Protein AF-0000000066322821 (afdb_homodimer)

Sequence (310 aa):
MPEAGAIRPDATVLGFDVGSRRIGVAVGTALGAGARAVAVINVHANGPDWVALDRVHKEWRPAGLVVGDPLTLDDKDQPARKRAHAFARELRERYALPVVLIDERSSSVEAAQRFARERADGRKRRRDADALDAMAAAVIVERWLSAPEQATLLPMPEAGAIRPDATVLGFDVGSRRIGVAVGTALGAGARAVAVINVHANGPDWVALDRVHKEWRPAGLVVGDPLTLDDKDQPARKRAHAFARELRERYALPVVLIDERSSSVEAAQRFARERADGRKRRRDADALDAMAAAVIVERWLSAPEQATLLP

pLDDT: mean 82.05, std 14.94, range [26.66, 97.94]

Organism: Xanthomonas campestris pv. campestris (strain B100) (NCBI:txid509169)

Solvent-accessible surface area (backbone atoms only — not comparable to full-atom values): 15593 Å² total; per-residue (Å²): 120,80,65,84,69,67,61,61,75,68,36,39,29,37,13,32,29,69,51,89,53,39,30,8,25,11,39,28,26,59,82,52,74,44,28,23,9,64,40,67,37,50,38,50,97,91,38,65,43,56,67,63,49,49,52,54,45,67,72,63,60,50,59,22,37,40,33,45,31,53,54,51,98,52,80,79,33,45,65,56,30,51,50,31,51,52,49,47,52,51,48,30,71,72,66,71,41,31,49,33,30,35,80,33,67,55,41,26,56,62,36,12,47,52,41,22,54,74,64,46,82,75,65,71,59,59,29,38,49,41,22,38,38,4,42,46,2,15,40,52,30,25,48,38,67,48,39,61,82,72,44,36,69,72,131,119,80,65,84,69,67,62,60,74,69,36,40,29,38,13,32,30,69,52,88,53,38,30,8,25,11,40,26,27,60,81,53,74,44,28,24,9,63,38,67,37,50,38,52,98,92,38,66,44,56,69,63,50,48,52,54,45,66,71,64,59,53,60,22,39,39,33,44,31,53,55,50,97,51,79,80,33,45,65,56,30,52,51,31,50,51,48,47,50,51,48,29,71,70,66,70,40,30,48,34,31,35,80,32,65,53,41,25,56,60,37,12,46,51,40,20,52,74,67,40,83,71,65,72,59,60,27,38,50,41,21,38,37,3,41,48,2,15,41,52,32,24,47,39,65,48,40,60,82,71,45,36,70,72,131

Foldseek 3Di:
DPPLADFDQQWKEWEWDDDPFKIWIWIAGLPDPGIGTDDIWGADPVGTPVVVVVVVCVVRVTQEYEYEAADDPDPPCVVVRVRRVVVQVVVCVPVVHHYYYDYQPVPQQVVLQVVLVVVDPDDPVSSVVSSVVSVVVVRVVVSCVSPVPPDDDDD/DPPLADFDQQWKEWEWDDDPFKIWIWIAGLPDPGIGTDDIWGADPVGTPVVVVVVVCVVRVTQEYEYEAADDPDPPCVVVRVRRVVVQVVVCVVPVHHYYYDYQPVPLQVVLQVVLVVVDPDDPVSSVVSSVVSVVVVRVVVSCVSPVPPDDDDD

InterPro domains:
  IPR005227 Putative pre-16S rRNA nuclease [MF_00651] (11-149)
  IPR005227 Putative pre-16S rRNA nuclease [PF03652] (12-146)
  IPR005227 Putative pre-16S rRNA nuclease [PTHR33317] (11-150)
  IPR005227 Putative pre-16S rRNA nuclease [TIGR00250] (14-145)
  IPR005227 Putative pre-16S rRNA nuclease [cd16964] (13-127)
  IPR006641 YqgF/RNase H-like domain [SM00732] (11-111)
  IPR012337 Ribonuclease H-like superfamily [SSF53098] (12-146)
  IPR037027 YqgF/RNase H-like domain superfamily [G3DSA:3.30.420.140] (10-152)

Radius of gyration: 18.71 Å; Cα contacts (8 Å, |Δi|>4): 679; chains: 2; bounding box: 50×50×40 Å

Secondary structure (DSSP, 8-state):
---TT---TTSEEEEEEE-SSEEEEEEEETTTTEEEEEEEEEEETTEE-HHHHHHHHHHH--SEEEEEE---SSGGGHHHHHHHHHHHHHHHHHH---EEEEE-SS-HHHHHHHHHHHH-SS-HHHHHHHHHHHHHHHHHHHHHHH-GGG-EE--/---TT---TTSEEEEEEE-SSEEEEEEEETTTTEEEEEEEEEEETTEE-HHHHHHHHHHH--SEEEEEE---SSGGGHHHHHHHHHHHHHHHHHH---EEEEE-SS-HHHHHHHHHHHH-SS-HHHHHHHHHHHHHHHHHHHHHHH-GGG-EE--

Structure (mmCIF, N/CA/C/O backbone):
data_AF-0000000066322821-model_v1
#
loop_
_entity.id
_entity.type
_entity.pdbx_description
1 polymer 'Putative pre-16S rRNA nuclease'
#
loop_
_atom_site.group_PDB
_atom_site.id
_atom_site.type_symbol
_atom_site.label_atom_id
_atom_site.label_alt_id
_atom_site.label_comp_id
_atom_site.label_asym_id
_atom_site.label_entity_id
_atom_site.label_seq_id
_atom_site.pdbx_PDB_ins_code
_atom_site.Cartn_x
_atom_site.Cartn_y
_atom_site.Cartn_z
_atom_site.occupancy
_atom_site.B_iso_or_equiv
_atom_site.auth_seq_id
_atom_site.auth_comp_id
_atom_site.auth_asym_id
_atom_site.auth_atom_id
_atom_site.pdbx_PDB_model_num
ATOM 1 N N . MET A 1 1 ? 23.469 20.531 15.344 1 26.66 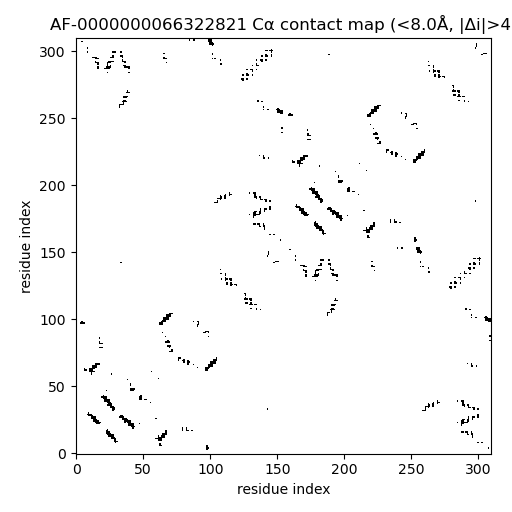1 MET A N 1
ATOM 2 C CA . MET A 1 1 ? 22.016 20.562 15.414 1 26.66 1 MET A CA 1
ATOM 3 C C . MET A 1 1 ? 21.391 19.734 14.297 1 26.66 1 MET A C 1
ATOM 5 O O . MET A 1 1 ? 21.828 19.797 13.148 1 26.66 1 MET A O 1
ATOM 9 N N . PRO A 1 2 ? 21.016 18.562 14.422 1 39.22 2 PRO A N 1
ATOM 10 C CA . PRO A 1 2 ? 20.641 17.828 13.203 1 39.22 2 PRO A CA 1
ATOM 11 C C . PRO A 1 2 ? 19.891 18.703 12.203 1 39.22 2 PRO A C 1
ATOM 13 O O . PRO A 1 2 ? 19.141 19.594 12.602 1 39.22 2 PRO A O 1
ATOM 16 N N . GLU A 1 3 ? 20.312 19.078 11.172 1 40.28 3 GLU A N 1
ATOM 17 C CA . GLU A 1 3 ? 19.734 20.141 10.352 1 40.28 3 GLU A CA 1
ATOM 18 C C . GLU A 1 3 ? 18.219 20 10.281 1 40.28 3 GLU A C 1
ATOM 20 O O . GLU A 1 3 ? 17.688 18.891 10.18 1 40.28 3 GLU A O 1
ATOM 25 N N . ALA A 1 4 ? 17.359 20.828 10.984 1 48.59 4 ALA A N 1
ATOM 26 C CA . ALA A 1 4 ? 15.938 21.016 11.25 1 48.59 4 ALA A CA 1
ATOM 27 C C . ALA A 1 4 ? 15.094 20.375 10.148 1 48.59 4 ALA A C 1
ATOM 29 O O . ALA A 1 4 ? 13.898 20.125 10.344 1 48.59 4 ALA A O 1
ATOM 30 N N . GLY A 1 5 ? 15.711 19.844 8.969 1 62.34 5 GLY A N 1
ATOM 31 C CA . GLY A 1 5 ? 14.984 19.578 7.734 1 62.34 5 GLY A CA 1
ATOM 32 C C . GLY A 1 5 ? 14.953 18.109 7.367 1 62.34 5 GLY A C 1
ATOM 33 O O . GLY A 1 5 ? 14.094 17.672 6.598 1 62.34 5 GLY A O 1
ATOM 34 N N . ALA A 1 6 ? 15.969 17.328 7.996 1 77.38 6 ALA A N 1
ATOM 35 C CA . ALA A 1 6 ? 16.047 15.961 7.469 1 77.38 6 ALA A CA 1
ATOM 36 C C . ALA A 1 6 ? 15.469 14.953 8.453 1 77.38 6 ALA A C 1
ATOM 38 O O . ALA A 1 6 ? 15.703 15.039 9.656 1 77.38 6 ALA A O 1
ATOM 39 N N . ILE A 1 7 ? 14.578 14.195 8.094 1 87.69 7 ILE A N 1
ATOM 40 C CA . ILE A 1 7 ? 14.055 13.086 8.891 1 87.69 7 ILE A CA 1
ATOM 41 C C . ILE A 1 7 ? 15.133 12.016 9.047 1 87.69 7 ILE A C 1
ATOM 43 O O . ILE A 1 7 ? 15.719 11.562 8.062 1 87.69 7 ILE A O 1
ATOM 47 N N . ARG A 1 8 ? 15.391 11.656 10.367 1 82.81 8 ARG A N 1
ATOM 48 C CA . ARG A 1 8 ? 16.344 10.578 10.586 1 82.81 8 ARG A CA 1
ATOM 49 C C . ARG A 1 8 ? 15.867 9.281 9.938 1 82.81 8 ARG A C 1
ATOM 51 O O . ARG A 1 8 ? 14.672 8.977 9.953 1 82.81 8 ARG A O 1
ATOM 58 N N . PRO A 1 9 ? 16.812 8.531 9.438 1 74.94 9 PRO A N 1
ATOM 59 C CA . PRO A 1 9 ? 16.438 7.312 8.727 1 74.94 9 PRO A CA 1
ATOM 60 C C . PRO A 1 9 ? 15.773 6.277 9.641 1 74.94 9 PRO A C 1
ATOM 62 O O . PRO A 1 9 ? 15.008 5.438 9.172 1 74.94 9 PRO A O 1
ATOM 65 N N . ASP A 1 10 ? 16.062 6.316 10.898 1 79.44 10 ASP A N 1
ATOM 66 C CA . ASP A 1 10 ? 15.531 5.32 11.812 1 79.44 10 ASP A CA 1
ATOM 67 C C . ASP A 1 10 ? 14.328 5.863 12.578 1 79.44 10 ASP A C 1
ATOM 69 O O . ASP A 1 10 ? 13.805 5.207 13.484 1 79.44 10 ASP A O 1
ATOM 73 N N . ALA A 1 11 ? 13.875 6.969 12.148 1 86.62 11 ALA A N 1
ATOM 74 C CA . ALA A 1 11 ? 12.789 7.641 12.852 1 86.62 11 ALA A CA 1
ATOM 75 C C . ALA A 1 11 ? 11.438 7.043 12.477 1 86.62 11 ALA A C 1
ATOM 77 O O . ALA A 1 11 ? 11.281 6.484 11.383 1 86.62 11 ALA A O 1
ATOM 78 N N . THR A 1 12 ? 10.547 7.117 13.43 1 91.88 12 THR A N 1
ATOM 79 C CA . THR A 1 12 ? 9.141 6.863 13.141 1 91.88 12 THR A CA 1
ATOM 80 C C . THR A 1 12 ? 8.539 8.016 12.344 1 91.88 12 THR A C 1
ATOM 82 O O . THR A 1 12 ? 8.742 9.188 12.68 1 91.88 12 THR A O 1
ATOM 85 N N . VAL A 1 13 ? 7.844 7.613 11.211 1 94.25 13 VAL A N 1
ATOM 86 C CA . VAL A 1 13 ? 7.219 8.664 10.414 1 94.25 13 VAL A CA 1
ATOM 87 C C . VAL A 1 13 ? 5.734 8.359 10.227 1 94.25 13 VAL A C 1
ATOM 89 O O . VAL A 1 13 ? 5.316 7.199 10.312 1 94.25 13 VAL A O 1
ATOM 92 N N . LEU A 1 14 ? 4.922 9.422 10.055 1 95.69 14 LEU A N 1
ATOM 93 C CA . LEU A 1 14 ? 3.578 9.289 9.5 1 95.69 14 LEU A CA 1
ATOM 94 C C . LEU A 1 14 ? 3.557 9.68 8.031 1 95.69 14 LEU A C 1
ATOM 96 O O . LEU A 1 14 ? 4.191 10.656 7.629 1 95.69 14 LEU A O 1
ATOM 100 N N . GLY A 1 15 ? 2.889 8.867 7.238 1 95.38 15 GLY A N 1
ATOM 101 C CA . GLY A 1 15 ? 2.672 9.164 5.832 1 95.38 15 GLY A CA 1
ATOM 102 C C . GLY A 1 15 ? 1.223 9.461 5.5 1 95.38 15 GLY A C 1
ATOM 103 O O . GLY A 1 15 ? 0.312 8.945 6.148 1 95.38 15 GLY A O 1
ATOM 104 N N . PHE A 1 16 ? 1.065 10.289 4.422 1 95.5 16 PHE A N 1
ATOM 105 C CA . PHE A 1 16 ? -0.265 10.789 4.098 1 95.5 16 PHE A CA 1
ATOM 106 C C . PHE A 1 16 ? -0.534 10.68 2.604 1 95.5 16 PHE A C 1
ATOM 108 O O . PHE A 1 16 ? 0.238 11.195 1.79 1 95.5 16 PHE A O 1
ATOM 115 N N . ASP A 1 17 ? -1.628 10.031 2.279 1 91.94 17 ASP A N 1
ATOM 116 C CA . ASP A 1 17 ? -2.244 10.125 0.96 1 91.94 17 ASP A CA 1
ATOM 117 C C . ASP A 1 17 ? -3.428 11.094 0.975 1 91.94 17 ASP A C 1
ATOM 119 O O . ASP A 1 17 ? -4.512 10.742 1.45 1 91.94 17 ASP A O 1
ATOM 123 N N . VAL A 1 18 ? -3.252 12.258 0.279 1 93.19 18 VAL A N 1
ATOM 124 C CA . VAL A 1 18 ? -4.195 13.359 0.444 1 93.19 18 VAL A CA 1
ATOM 125 C C . VAL A 1 18 ? -5.215 13.344 -0.692 1 93.19 18 VAL A C 1
ATOM 127 O O . VAL A 1 18 ? -4.871 13.602 -1.848 1 93.19 18 VAL A O 1
ATOM 130 N N . GLY A 1 19 ? -6.465 13.062 -0.273 1 89.5 19 GLY A N 1
ATOM 131 C CA . GLY A 1 19 ? -7.586 13.18 -1.19 1 89.5 19 GLY A CA 1
ATOM 132 C C . GLY A 1 19 ? -8.484 14.359 -0.889 1 89.5 19 GLY A C 1
ATOM 133 O O . GLY A 1 19 ? -8.32 15.031 0.132 1 89.5 19 GLY A O 1
ATOM 134 N N . SER A 1 20 ? -9.445 14.539 -1.797 1 89.81 20 SER A N 1
ATOM 135 C CA . SER A 1 20 ? -10.344 15.672 -1.634 1 89.81 20 SER A CA 1
ATOM 136 C C . SER A 1 20 ? -11.336 15.438 -0.496 1 89.81 20 SER A C 1
ATOM 138 O O . SER A 1 20 ? -11.805 16.391 0.136 1 89.81 20 SER A O 1
ATOM 140 N N . ARG A 1 21 ? -11.602 14.18 -0.205 1 90.44 21 ARG A N 1
ATOM 141 C CA . ARG A 1 21 ? -12.602 13.891 0.814 1 90.44 21 ARG A CA 1
ATOM 142 C C . ARG A 1 21 ? -11.977 13.18 2.012 1 90.44 21 ARG A C 1
ATOM 144 O O . ARG A 1 21 ? -12.516 13.227 3.119 1 90.44 21 ARG A O 1
ATOM 151 N N . ARG A 1 22 ? -10.891 12.516 1.705 1 92.75 22 ARG A N 1
ATOM 152 C CA . ARG A 1 22 ? -10.266 11.695 2.738 1 92.75 22 ARG A CA 1
ATOM 153 C C . ARG A 1 22 ? -8.742 11.758 2.635 1 92.75 22 ARG A C 1
ATOM 155 O O . ARG A 1 22 ? -8.195 11.93 1.542 1 92.75 22 ARG A O 1
ATOM 162 N N . ILE A 1 23 ? -8.172 11.594 3.826 1 93.94 23 ILE A N 1
ATOM 163 C CA . ILE A 1 23 ? -6.719 11.477 3.906 1 93.94 23 ILE A CA 1
ATOM 164 C C . ILE A 1 23 ? -6.344 10.141 4.543 1 93.94 23 ILE A C 1
ATOM 166 O O . ILE A 1 23 ? -6.672 9.883 5.703 1 93.94 23 ILE A O 1
ATOM 170 N N . GLY A 1 24 ? -5.633 9.273 3.777 1 92.69 24 GLY A N 1
ATOM 171 C CA . GLY A 1 24 ? -5.07 8.062 4.359 1 92.69 24 GLY A CA 1
ATOM 172 C C . GLY A 1 24 ? -3.848 8.328 5.219 1 92.69 24 GLY A C 1
ATOM 173 O O . GLY A 1 24 ? -3.039 9.203 4.902 1 92.69 24 GLY A O 1
ATOM 174 N N . VAL A 1 25 ? -3.73 7.543 6.316 1 94.38 25 VAL A N 1
ATOM 175 C CA . VAL A 1 25 ? -2.588 7.711 7.211 1 94.38 25 VAL A CA 1
ATOM 176 C C . VAL A 1 25 ? -1.914 6.363 7.445 1 94.38 25 VAL A C 1
ATOM 178 O O . VAL A 1 25 ? -2.59 5.355 7.676 1 94.38 25 VAL A O 1
ATOM 181 N N . ALA A 1 26 ? -0.615 6.395 7.352 1 92.88 26 ALA A N 1
ATOM 182 C CA . ALA A 1 26 ? 0.184 5.211 7.66 1 92.88 26 ALA A CA 1
ATOM 183 C C . ALA A 1 26 ? 1.377 5.57 8.547 1 92.88 26 ALA A C 1
ATOM 185 O O . ALA A 1 26 ? 1.81 6.723 8.578 1 92.88 26 ALA A O 1
ATOM 186 N N . VAL A 1 27 ? 1.826 4.586 9.273 1 92 27 VAL A N 1
ATOM 187 C CA . VAL A 1 27 ? 3.014 4.754 10.102 1 92 27 VAL A CA 1
ATOM 188 C C . VAL A 1 27 ? 4.125 3.826 9.617 1 92 27 VAL A C 1
ATOM 190 O O . VAL A 1 27 ? 3.852 2.729 9.125 1 92 27 VAL A O 1
ATOM 193 N N . GLY A 1 28 ? 5.359 4.367 9.695 1 89.56 28 GLY A N 1
ATOM 194 C CA . GLY A 1 28 ? 6.5 3.541 9.328 1 89.56 28 GLY A CA 1
ATOM 195 C C . GLY A 1 28 ? 7.738 3.838 10.148 1 89.56 28 GLY A C 1
ATOM 196 O O . GLY A 1 28 ? 7.902 4.945 10.656 1 89.56 28 GLY A O 1
ATOM 197 N N . THR A 1 29 ? 8.547 2.801 10.312 1 82.88 29 THR A N 1
ATOM 198 C CA . THR A 1 29 ? 9.883 2.936 10.883 1 82.88 29 THR A CA 1
ATOM 199 C C . THR A 1 29 ? 10.883 2.062 10.125 1 82.88 29 THR A C 1
ATOM 201 O O . THR A 1 29 ? 10.547 0.956 9.695 1 82.88 29 THR A O 1
ATOM 204 N N . ALA A 1 30 ? 12.047 2.664 9.875 1 73.19 30 ALA A N 1
ATOM 205 C CA . ALA A 1 30 ? 13.07 1.913 9.148 1 73.19 30 ALA A CA 1
ATOM 206 C C . ALA A 1 30 ? 13.5 0.674 9.93 1 73.19 30 ALA A C 1
ATOM 208 O O . ALA A 1 30 ? 13.875 -0.34 9.344 1 73.19 30 ALA A O 1
ATOM 209 N N . LEU A 1 31 ? 13.516 0.805 11.297 1 70.12 31 LEU A N 1
ATOM 210 C CA . LEU A 1 31 ? 13.953 -0.309 12.125 1 70.12 31 LEU A CA 1
ATOM 211 C C . LEU A 1 31 ? 12.82 -1.302 12.352 1 70.12 31 LEU A C 1
ATOM 213 O O . LEU A 1 31 ? 13.031 -2.379 12.914 1 70.12 31 LEU A O 1
ATOM 217 N N . GLY A 1 32 ? 11.695 -1.035 11.812 1 66.75 32 GLY A N 1
ATOM 218 C CA . GLY A 1 32 ? 10.555 -1.905 12.062 1 66.75 32 GLY A CA 1
ATOM 219 C C . GLY A 1 32 ? 10.148 -2.721 10.844 1 66.75 32 GLY A C 1
ATOM 220 O O . GLY A 1 32 ? 10.992 -3.074 10.023 1 66.75 32 GLY A O 1
ATOM 221 N N . ALA A 1 33 ? 8.93 -3.232 10.961 1 66.25 33 ALA A N 1
ATOM 222 C CA . ALA A 1 33 ? 8.352 -4.125 9.961 1 66.25 33 ALA A CA 1
ATOM 223 C C . ALA A 1 33 ? 7.828 -3.34 8.766 1 66.25 33 ALA A C 1
ATOM 225 O O . ALA A 1 33 ? 6.953 -3.814 8.031 1 66.25 33 ALA A O 1
ATOM 226 N N . GLY A 1 34 ? 8.398 -2.051 8.547 1 80.44 34 GLY A N 1
ATOM 227 C CA . GLY A 1 34 ? 7.922 -1.301 7.391 1 80.44 34 GLY A CA 1
ATOM 228 C C . GLY A 1 34 ? 6.723 -0.424 7.703 1 80.44 34 GLY A C 1
ATOM 229 O O . GLY A 1 34 ? 6.578 0.06 8.828 1 80.44 34 GLY A O 1
ATOM 230 N N . ALA A 1 35 ? 5.93 -0.135 6.637 1 87.56 35 ALA A N 1
ATOM 231 C CA . ALA A 1 35 ? 4.809 0.788 6.773 1 87.56 35 ALA A CA 1
ATOM 232 C C . ALA A 1 35 ? 3.514 0.037 7.082 1 87.56 35 ALA A C 1
ATOM 234 O O . ALA A 1 35 ? 3.305 -1.077 6.594 1 87.56 35 ALA A O 1
ATOM 235 N N . ARG A 1 36 ? 2.627 0.692 7.879 1 85.25 36 ARG A N 1
ATOM 236 C CA . ARG A 1 36 ? 1.32 0.149 8.234 1 85.25 36 ARG A CA 1
ATOM 237 C C . ARG A 1 36 ? 0.244 1.228 8.18 1 85.25 36 ARG A C 1
ATOM 239 O O . ARG A 1 36 ? 0.428 2.326 8.703 1 85.25 36 ARG A O 1
ATOM 246 N N . ALA A 1 37 ? -0.879 0.794 7.508 1 88.12 37 ALA A N 1
ATOM 247 C CA . ALA A 1 37 ? -2.039 1.681 7.531 1 88.12 37 ALA A CA 1
ATOM 248 C C . ALA A 1 37 ? -2.613 1.796 8.938 1 88.12 37 ALA A C 1
ATOM 250 O O . ALA A 1 37 ? -2.812 0.787 9.617 1 88.12 37 ALA A O 1
ATOM 251 N N . VAL A 1 38 ? -3 3.119 9.328 1 88.62 38 VAL A N 1
ATOM 252 C CA . VAL A 1 38 ? -3.393 3.182 10.734 1 88.62 38 VAL A CA 1
ATOM 253 C C . VAL A 1 38 ? -4.652 4.031 10.875 1 88.62 38 VAL A C 1
ATOM 255 O O . VAL A 1 38 ? -5.332 3.969 11.906 1 88.62 38 VAL A O 1
ATOM 258 N N . ALA A 1 39 ? -5.004 4.828 9.844 1 90 39 ALA A N 1
ATOM 259 C CA . ALA A 1 39 ? -6.18 5.68 10.016 1 90 39 ALA A CA 1
ATOM 260 C C . ALA A 1 39 ? -6.613 6.285 8.68 1 90 39 ALA A C 1
ATOM 262 O O . ALA A 1 39 ? -5.875 6.219 7.691 1 90 39 ALA A O 1
ATOM 263 N N . VAL A 1 40 ? -7.844 6.773 8.648 1 91.88 40 VAL A N 1
ATOM 264 C CA . VAL A 1 40 ? -8.359 7.66 7.617 1 91.88 40 VAL A CA 1
ATOM 265 C C . VAL A 1 40 ? -8.945 8.914 8.258 1 91.88 40 VAL A C 1
ATOM 267 O O . VAL A 1 40 ? -9.711 8.828 9.219 1 91.88 40 VAL A O 1
ATOM 270 N N . ILE A 1 41 ? -8.5 10.047 7.773 1 94.12 41 ILE A N 1
ATOM 271 C CA . ILE A 1 41 ? -8.961 11.336 8.273 1 94.12 41 ILE A CA 1
ATOM 272 C C . ILE A 1 41 ? -9.961 11.945 7.289 1 94.12 41 ILE A C 1
ATOM 274 O O . ILE A 1 41 ? -9.656 12.086 6.102 1 94.12 41 ILE A O 1
ATOM 278 N N . ASN A 1 42 ? -11.117 12.328 7.809 1 93.06 42 ASN A N 1
ATOM 279 C CA . ASN A 1 42 ? -12.102 12.984 6.949 1 93.06 42 ASN A CA 1
ATOM 280 C C . ASN A 1 42 ? -11.711 14.422 6.648 1 93.06 42 ASN A C 1
ATOM 282 O O . ASN A 1 42 ? -11.109 15.094 7.484 1 93.06 42 ASN A O 1
ATOM 286 N N . VAL A 1 43 ? -12.07 14.812 5.438 1 93.69 43 VAL A N 1
ATOM 287 C CA . VAL A 1 43 ? -11.906 16.203 5.051 1 93.69 43 VAL A CA 1
ATOM 288 C C . VAL A 1 43 ? -13.281 16.859 4.902 1 93.69 43 VAL A C 1
ATOM 290 O O . VAL A 1 43 ? -14.078 16.469 4.051 1 93.69 43 VAL A O 1
ATOM 293 N N . HIS A 1 44 ? -13.484 17.875 5.727 1 93.12 44 HIS A N 1
ATOM 294 C CA . HIS A 1 44 ? -14.742 18.625 5.695 1 93.12 44 HIS A CA 1
ATOM 295 C C . HIS A 1 44 ? -14.586 19.938 4.926 1 93.12 44 HIS A C 1
ATOM 297 O O . HIS A 1 44 ? -13.531 20.188 4.344 1 93.12 44 HIS A O 1
ATOM 303 N N . ALA A 1 45 ? -15.711 20.641 4.887 1 90.5 45 ALA A N 1
ATOM 304 C CA . ALA A 1 45 ? -15.695 21.922 4.203 1 90.5 45 ALA A CA 1
ATOM 305 C C . ALA A 1 45 ? -14.656 22.859 4.82 1 90.5 45 ALA A C 1
ATOM 307 O O . ALA A 1 45 ? -14.008 23.641 4.109 1 90.5 45 ALA A O 1
ATOM 308 N N . ASN A 1 46 ? -14.406 22.75 6.094 1 90.81 46 ASN A N 1
ATOM 309 C CA . ASN A 1 46 ? -13.484 23.625 6.801 1 90.81 46 ASN A CA 1
ATOM 310 C C . ASN A 1 46 ? -12.094 23.016 6.902 1 90.81 46 ASN A C 1
ATOM 312 O O . ASN A 1 46 ? -11.234 23.516 7.633 1 90.81 46 ASN A O 1
ATOM 316 N N . GLY A 1 47 ? -11.891 21.922 6.219 1 93.56 47 GLY A N 1
ATOM 317 C CA . GLY A 1 47 ? -10.578 21.312 6.242 1 93.56 47 GLY A CA 1
ATOM 318 C C . GLY A 1 47 ? -10.578 19.922 6.859 1 93.56 47 GLY A C 1
ATOM 319 O O . GLY A 1 47 ? -11.641 19.359 7.113 1 93.56 47 GLY A O 1
ATOM 320 N N . PRO A 1 48 ? -9.344 19.422 7.094 1 96.06 48 PRO A N 1
ATOM 321 C CA . PRO A 1 48 ? -9.234 18.062 7.656 1 96.06 48 PRO A CA 1
ATOM 322 C C . PRO A 1 48 ? -9.711 17.984 9.102 1 96.06 48 PRO A C 1
ATOM 324 O O . PRO A 1 48 ? -9.695 19 9.82 1 96.06 48 PRO A O 1
ATOM 327 N N . ASP A 1 49 ? -10.188 16.812 9.508 1 96.56 49 ASP A N 1
ATOM 328 C CA . ASP A 1 49 ? -10.477 16.547 10.914 1 96.56 49 ASP A CA 1
ATOM 329 C C . ASP A 1 49 ? -9.195 16.516 11.742 1 96.56 49 ASP A C 1
ATOM 331 O O . ASP A 1 49 ? -8.711 15.438 12.094 1 96.56 49 ASP A O 1
ATOM 335 N N . TRP A 1 50 ? -8.766 17.656 12.234 1 97.38 50 TRP A N 1
ATOM 336 C CA . TRP A 1 50 ? -7.496 17.812 12.938 1 97.38 50 TRP A CA 1
ATOM 337 C C . TRP A 1 50 ? -7.551 17.125 14.305 1 97.38 50 TRP A C 1
ATOM 339 O O . TRP A 1 50 ? -6.527 16.656 14.805 1 97.38 50 TRP A O 1
ATOM 349 N N . VAL A 1 51 ? -8.656 17.062 14.852 1 96.81 51 VAL A N 1
ATOM 350 C CA . VAL A 1 51 ? -8.805 16.391 16.141 1 96.81 51 VAL A CA 1
ATOM 351 C C . VAL A 1 51 ? -8.461 14.906 15.992 1 96.81 51 VAL A C 1
ATOM 353 O O . VAL A 1 51 ? -7.723 14.352 16.812 1 96.81 51 VAL A O 1
ATOM 356 N N . ALA A 1 52 ? -9 14.344 14.969 1 95.19 52 ALA A N 1
ATOM 357 C CA . ALA A 1 52 ? -8.695 12.938 14.695 1 95.19 52 ALA A CA 1
ATOM 358 C C . ALA A 1 52 ? -7.203 12.75 14.414 1 95.19 52 ALA A C 1
ATOM 360 O O . ALA A 1 52 ? -6.598 11.781 14.883 1 95.19 52 ALA A O 1
ATOM 361 N N . LEU A 1 53 ? -6.621 13.664 13.711 1 97 53 LEU A N 1
ATOM 362 C CA . LEU A 1 53 ? -5.207 13.547 13.375 1 97 53 LEU A CA 1
ATOM 363 C C . LEU A 1 53 ? -4.336 13.766 14.609 1 97 53 LEU A C 1
ATOM 365 O O . LEU A 1 53 ? -3.297 13.117 14.758 1 97 53 LEU A O 1
ATOM 369 N N . ASP A 1 54 ? -4.789 14.609 15.492 1 97.94 54 ASP A N 1
ATOM 370 C CA . ASP A 1 54 ? -4.074 14.812 16.75 1 97.94 54 ASP A CA 1
ATOM 371 C C . ASP A 1 54 ? -3.986 13.516 17.547 1 97.94 54 ASP A C 1
ATOM 373 O O . ASP A 1 54 ? -2.965 13.242 18.188 1 97.94 54 ASP A O 1
ATOM 377 N N . ARG A 1 55 ? -4.996 12.781 17.516 1 96.5 55 ARG A N 1
ATOM 378 C CA . ARG A 1 55 ? -5.012 11.508 18.219 1 96.5 55 ARG A CA 1
ATOM 379 C C . ARG A 1 55 ? -3.986 10.539 17.641 1 96.5 55 ARG A C 1
ATOM 381 O O . ARG A 1 55 ? -3.264 9.875 18.375 1 96.5 55 ARG A O 1
ATOM 388 N N . VAL A 1 56 ? -3.938 10.523 16.375 1 94.75 56 VAL A N 1
ATOM 389 C CA . VAL A 1 56 ? -2.98 9.656 15.695 1 94.75 56 VAL A CA 1
ATOM 390 C C . VAL A 1 56 ? -1.557 10.109 16.016 1 94.75 56 VAL A C 1
ATOM 392 O O . VAL A 1 56 ? -0.693 9.281 16.328 1 94.75 56 VAL A O 1
ATOM 395 N N . HIS A 1 57 ? -1.385 11.383 15.914 1 96.62 57 HIS A N 1
ATOM 396 C CA . HIS A 1 57 ? -0.078 11.969 16.203 1 96.62 57 HIS A CA 1
ATOM 397 C C . HIS A 1 57 ? 0.376 11.648 17.625 1 96.62 57 HIS A C 1
ATOM 399 O O . HIS A 1 57 ? 1.539 11.297 17.844 1 96.62 57 HIS A O 1
ATOM 405 N N . LYS A 1 58 ? -0.469 11.766 18.531 1 96.62 58 LYS A N 1
ATOM 406 C CA . LYS A 1 58 ? -0.158 11.5 19.938 1 96.62 58 LYS A CA 1
ATOM 407 C C . LYS A 1 58 ? 0.161 10.023 20.156 1 96.62 58 LYS A C 1
ATOM 409 O O . LYS A 1 58 ? 1.023 9.688 20.969 1 96.62 58 LYS A O 1
ATOM 414 N N . GLU A 1 59 ? -0.486 9.227 19.484 1 93.5 59 GLU A N 1
ATOM 415 C CA . GLU A 1 59 ? -0.328 7.781 19.625 1 93.5 59 GLU A CA 1
ATOM 416 C C . GLU A 1 59 ? 1.028 7.316 19.109 1 93.5 59 GLU A C 1
ATOM 418 O O . GLU A 1 59 ? 1.693 6.492 19.734 1 93.5 59 GLU A O 1
ATOM 423 N N . TRP A 1 60 ? 1.477 7.875 18.031 1 92.62 60 TRP A N 1
ATOM 424 C CA . TRP A 1 60 ? 2.623 7.285 17.344 1 92.62 60 TRP A CA 1
ATOM 425 C C . TRP A 1 60 ? 3.875 8.133 17.547 1 92.62 60 TRP A C 1
ATOM 427 O O . TRP A 1 60 ? 4.992 7.668 17.312 1 92.62 60 TRP A O 1
ATOM 437 N N . ARG A 1 61 ? 3.693 9.367 17.875 1 94.75 61 ARG A N 1
ATOM 438 C CA . ARG A 1 61 ? 4.789 10.273 18.188 1 94.75 61 ARG A CA 1
ATOM 439 C C . ARG A 1 61 ? 5.863 10.242 17.109 1 94.75 61 ARG A C 1
ATOM 441 O O . ARG A 1 61 ? 7.027 9.961 17.391 1 94.75 61 ARG A O 1
ATOM 448 N N . PRO A 1 62 ? 5.473 10.68 15.898 1 95.56 62 PRO A N 1
ATOM 449 C CA . PRO A 1 62 ? 6.438 10.633 14.789 1 95.56 62 PRO A CA 1
ATOM 450 C C . PRO A 1 62 ? 7.527 11.695 14.922 1 95.56 62 PRO A C 1
ATOM 452 O O . PRO A 1 62 ? 7.32 12.719 15.578 1 95.56 62 PRO A O 1
ATOM 455 N N . ALA A 1 63 ? 8.656 11.391 14.273 1 95.06 63 ALA A N 1
ATOM 456 C CA . ALA A 1 63 ? 9.742 12.367 14.188 1 95.06 63 ALA A CA 1
ATOM 457 C C . ALA A 1 63 ? 9.742 13.062 12.836 1 95.06 63 ALA A C 1
ATOM 459 O O . ALA A 1 63 ? 10.523 13.992 12.609 1 95.06 63 ALA A O 1
ATOM 460 N N . GLY A 1 64 ? 8.938 12.672 11.922 1 94.81 64 GLY A N 1
ATOM 461 C CA . GLY A 1 64 ? 8.789 13.266 10.602 1 94.81 64 GLY A CA 1
ATOM 462 C C . GLY A 1 64 ? 7.48 12.906 9.93 1 94.81 64 GLY A C 1
ATOM 463 O O . GLY A 1 64 ? 6.793 11.977 10.344 1 94.81 64 GLY A O 1
ATOM 464 N N . LEU A 1 65 ? 7.141 13.695 8.938 1 96.44 65 LEU A N 1
ATOM 465 C CA . LEU A 1 65 ? 5.895 13.547 8.195 1 96.44 65 LEU A CA 1
ATOM 466 C C . LEU A 1 65 ? 6.156 13.5 6.695 1 96.44 65 LEU A C 1
ATOM 468 O O . LEU A 1 65 ? 6.965 14.266 6.176 1 96.44 65 LEU A O 1
ATOM 472 N N . VAL A 1 66 ? 5.539 12.492 6.016 1 95.06 66 VAL A N 1
ATOM 473 C CA . VAL A 1 66 ? 5.734 12.273 4.586 1 95.06 66 VAL A CA 1
ATOM 474 C C . VAL A 1 66 ? 4.41 12.438 3.85 1 95.06 66 VAL A C 1
ATOM 476 O O . VAL A 1 66 ? 3.414 11.797 4.195 1 95.06 66 VAL A O 1
ATOM 479 N N . VAL A 1 67 ? 4.391 13.344 2.846 1 95.25 67 VAL A N 1
ATOM 480 C CA . VAL A 1 67 ? 3.17 13.609 2.092 1 95.25 67 VAL A CA 1
ATOM 481 C C . VAL A 1 67 ? 3.379 13.234 0.625 1 95.25 67 VAL A C 1
ATOM 483 O O . VAL A 1 67 ? 4.402 13.586 0.029 1 95.25 67 VAL A O 1
ATOM 486 N N . GLY A 1 68 ? 2.441 12.461 0.099 1 92 68 GLY A N 1
ATOM 487 C CA . GLY A 1 68 ? 2.484 12.195 -1.329 1 92 68 GLY A CA 1
ATOM 488 C C . GLY A 1 68 ? 2.322 13.438 -2.18 1 92 68 GLY A C 1
ATOM 489 O O . GLY A 1 68 ? 1.51 14.312 -1.863 1 92 68 GLY A O 1
ATOM 490 N N . ASP A 1 69 ? 3.113 13.531 -3.252 1 89.56 69 ASP A N 1
ATOM 491 C CA . ASP A 1 69 ? 3.061 14.633 -4.207 1 89.56 69 ASP A CA 1
ATOM 492 C C . ASP A 1 69 ? 2.611 14.148 -5.582 1 89.56 69 ASP A C 1
ATOM 494 O O . ASP A 1 69 ? 3.398 13.555 -6.324 1 89.56 69 ASP A O 1
ATOM 498 N N . PRO A 1 70 ? 1.285 14.422 -5.883 1 80.88 70 PRO A N 1
ATOM 499 C CA . PRO A 1 70 ? 0.778 13.953 -7.176 1 80.88 70 PRO A CA 1
ATOM 500 C C . PRO A 1 70 ? 1.412 14.688 -8.359 1 80.88 70 PRO A C 1
ATOM 502 O O . PRO A 1 70 ? 0.896 15.719 -8.805 1 80.88 70 PRO A O 1
ATOM 505 N N . LEU A 1 71 ? 2.705 14.492 -8.641 1 70.56 71 LEU A N 1
ATOM 506 C CA . LEU A 1 71 ? 3.352 15.172 -9.758 1 70.56 71 LEU A CA 1
ATOM 507 C C . LEU A 1 71 ? 2.83 14.648 -11.094 1 70.56 71 LEU A C 1
ATOM 509 O O . LEU A 1 71 ? 2.773 13.438 -11.312 1 70.56 71 LEU A O 1
ATOM 513 N N . THR A 1 72 ? 1.883 15.32 -11.711 1 61.94 72 THR A N 1
ATOM 514 C CA . THR A 1 72 ? 1.505 14.898 -13.062 1 61.94 72 THR A CA 1
ATOM 515 C C . THR A 1 72 ? 2.158 15.805 -14.109 1 61.94 72 THR A C 1
ATOM 517 O O . THR A 1 72 ? 2.594 16.906 -13.797 1 61.94 72 THR A O 1
ATOM 520 N N . LEU A 1 73 ? 2.518 15.117 -15.242 1 54.81 73 LEU A N 1
ATOM 521 C CA . LEU A 1 73 ? 3.004 15.875 -16.375 1 54.81 73 LEU A CA 1
ATOM 522 C C . LEU A 1 73 ? 1.951 16.875 -16.859 1 54.81 73 LEU A C 1
ATOM 524 O O . LEU A 1 73 ? 2.283 17.875 -17.484 1 54.81 73 LEU A O 1
ATOM 528 N N . ASP A 1 74 ? 0.723 16.453 -16.609 1 59.25 74 ASP A N 1
ATOM 529 C CA . ASP A 1 74 ? -0.316 17.312 -17.172 1 59.25 74 ASP A CA 1
ATOM 530 C C . ASP A 1 74 ? -0.919 18.219 -16.094 1 59.25 74 ASP A C 1
ATOM 532 O O . ASP A 1 74 ? -0.754 17.984 -14.898 1 59.25 74 ASP A O 1
ATOM 536 N N . ASP A 1 75 ? -1.49 19.312 -16.531 1 56.25 75 ASP A N 1
ATOM 537 C CA . ASP A 1 75 ? -2.115 20.391 -15.766 1 56.25 75 ASP A CA 1
ATOM 538 C C . ASP A 1 75 ? -3.199 19.844 -14.836 1 56.25 75 ASP A C 1
ATOM 540 O O . ASP A 1 75 ? -3.576 20.5 -13.867 1 56.25 75 ASP A O 1
ATOM 544 N N . LYS A 1 76 ? -3.672 18.641 -15.109 1 55.59 76 LYS A N 1
ATOM 545 C CA . LYS A 1 76 ? -4.879 18.156 -14.445 1 55.59 76 LYS A CA 1
ATOM 546 C C . LYS A 1 76 ? -4.613 17.844 -12.977 1 55.59 76 LYS A C 1
ATOM 548 O O . LYS A 1 76 ? -5.527 17.891 -12.148 1 55.59 76 LYS A O 1
ATOM 553 N N . ASP A 1 77 ? -3.375 17.625 -12.617 1 65.12 77 ASP A N 1
ATOM 554 C CA . ASP A 1 77 ? -3.07 17.219 -11.25 1 65.12 77 ASP A CA 1
ATOM 555 C C . ASP A 1 77 ? -2.764 18.438 -10.375 1 65.12 77 ASP A C 1
ATOM 557 O O . ASP A 1 77 ? -2.402 18.297 -9.211 1 65.12 77 ASP A O 1
ATOM 561 N N . GLN A 1 78 ? -3.273 19.516 -10.898 1 79.31 78 GLN A N 1
ATOM 562 C CA . GLN A 1 78 ? -2.928 20.766 -10.242 1 79.31 78 GLN A CA 1
ATOM 563 C C . GLN A 1 78 ? -3.734 20.953 -8.961 1 79.31 78 GLN A C 1
ATOM 565 O O . GLN A 1 78 ? -3.174 21.281 -7.91 1 79.31 78 GLN A O 1
ATOM 570 N N . PRO A 1 79 ? -5.004 20.641 -9.062 1 85.88 79 PRO A N 1
ATOM 571 C CA . PRO A 1 79 ? -5.738 20.828 -7.805 1 85.88 79 PRO A CA 1
ATOM 572 C C . PRO A 1 79 ? -5.305 19.844 -6.715 1 85.88 79 PRO A C 1
ATOM 574 O O . PRO A 1 79 ? -5.199 20.234 -5.547 1 85.88 79 PRO A O 1
ATOM 577 N N . ALA A 1 80 ? -5.035 18.688 -7.082 1 87.88 80 ALA A N 1
ATOM 578 C CA . ALA A 1 80 ? -4.609 17.688 -6.113 1 87.88 80 ALA A CA 1
ATOM 579 C C . ALA A 1 80 ? -3.248 18.031 -5.52 1 87.88 80 ALA A C 1
ATOM 581 O O . ALA A 1 80 ? -3.023 17.859 -4.32 1 87.88 80 ALA A O 1
ATOM 582 N N . ARG A 1 81 ? -2.424 18.531 -6.371 1 89.38 81 ARG A N 1
ATOM 583 C CA . ARG A 1 81 ? -1.092 18.922 -5.914 1 89.38 81 ARG A CA 1
ATOM 584 C C . ARG A 1 81 ? -1.163 20.109 -4.965 1 89.38 81 ARG A C 1
ATOM 586 O O . ARG A 1 81 ? -0.471 20.141 -3.947 1 89.38 81 ARG A O 1
ATOM 593 N N . LYS A 1 82 ? -1.972 21.047 -5.328 1 91.94 82 LYS A N 1
ATOM 594 C CA . LYS A 1 82 ? -2.164 22.203 -4.465 1 91.94 82 LYS A CA 1
ATOM 595 C C . LYS A 1 82 ? -2.699 21.781 -3.096 1 91.94 82 LYS A C 1
ATOM 597 O O . LYS A 1 82 ? -2.246 22.297 -2.066 1 91.94 82 LYS A O 1
ATOM 602 N N . ARG A 1 83 ? -3.623 20.859 -3.08 1 93.12 83 ARG A N 1
ATOM 603 C CA . ARG A 1 83 ? -4.195 20.359 -1.835 1 93.12 83 ARG A CA 1
ATOM 604 C C . ARG A 1 83 ? -3.143 19.656 -0.988 1 93.12 83 ARG A C 1
ATOM 606 O O . ARG A 1 83 ? -3.062 19.875 0.223 1 93.12 83 ARG A O 1
ATOM 613 N N . ALA A 1 84 ? -2.355 18.875 -1.66 1 93.75 84 ALA A N 1
ATOM 614 C CA . ALA A 1 84 ? -1.303 18.141 -0.962 1 93.75 84 ALA A CA 1
ATOM 615 C C . ALA A 1 84 ? -0.286 19.094 -0.343 1 93.75 84 ALA A C 1
ATOM 617 O O . ALA A 1 84 ? 0.111 18.922 0.812 1 93.75 84 ALA A O 1
ATOM 618 N N . HIS A 1 85 ? 0.056 20.078 -1.072 1 94.69 85 HIS A N 1
ATOM 619 C CA . HIS A 1 85 ? 1.024 21.047 -0.584 1 94.69 85 HIS A CA 1
ATOM 620 C C . HIS A 1 85 ? 0.449 21.875 0.565 1 94.69 85 HIS A C 1
ATOM 622 O O . HIS A 1 85 ? 1.142 22.141 1.55 1 94.69 85 HIS A O 1
ATOM 628 N N . ALA A 1 86 ? -0.754 22.281 0.397 1 95.75 86 ALA A N 1
ATOM 629 C CA . ALA A 1 86 ? -1.404 23.031 1.464 1 95.75 86 ALA A CA 1
ATOM 630 C C . ALA A 1 86 ? -1.481 22.219 2.748 1 95.75 86 ALA A C 1
ATOM 632 O O . ALA A 1 86 ? -1.193 22.719 3.834 1 95.75 86 ALA A O 1
ATOM 633 N N . PHE A 1 87 ? -1.834 21 2.592 1 97.12 87 PHE A N 1
ATOM 634 C CA . PHE A 1 87 ? -1.906 20.109 3.74 1 97.12 87 PHE A CA 1
ATOM 635 C C . PHE A 1 87 ? -0.537 19.953 4.387 1 97.12 87 PHE A C 1
ATOM 637 O O . PHE A 1 87 ? -0.415 20 5.613 1 97.12 87 PHE A O 1
ATOM 644 N N . ALA A 1 88 ? 0.429 19.797 3.592 1 97.06 88 ALA A N 1
ATOM 645 C CA . ALA A 1 88 ? 1.794 19.641 4.09 1 97.06 88 ALA A CA 1
ATOM 646 C C . ALA A 1 88 ? 2.223 20.875 4.895 1 97.06 88 ALA A C 1
ATOM 648 O O . ALA A 1 88 ? 2.848 20.734 5.949 1 97.06 88 ALA A O 1
ATOM 649 N N . ARG A 1 89 ? 1.888 22.016 4.426 1 96.62 89 ARG A N 1
ATOM 650 C CA . ARG A 1 89 ? 2.223 23.25 5.129 1 96.62 89 ARG A CA 1
ATOM 651 C C . ARG A 1 89 ? 1.514 23.312 6.477 1 96.62 89 ARG A C 1
ATOM 653 O O . ARG A 1 89 ? 2.113 23.703 7.48 1 96.62 89 ARG A O 1
ATOM 660 N N . GLU A 1 90 ? 0.291 22.953 6.473 1 97.44 90 GLU A N 1
ATOM 661 C CA . GLU A 1 90 ? -0.472 22.953 7.719 1 97.44 90 GLU A CA 1
ATOM 662 C C . GLU A 1 90 ? 0.102 21.953 8.719 1 97.44 90 GLU A C 1
ATOM 664 O O . GLU A 1 90 ? 0.155 22.234 9.922 1 97.44 90 GLU A O 1
ATOM 669 N N . LEU A 1 91 ? 0.481 20.828 8.227 1 97.5 91 LEU A N 1
ATOM 670 C CA . LEU A 1 91 ? 1.132 19.828 9.062 1 97.5 91 LEU A CA 1
ATOM 671 C C . LEU A 1 91 ? 2.359 20.422 9.75 1 97.5 91 LEU A C 1
ATOM 673 O O . LEU A 1 91 ? 2.537 20.25 10.961 1 97.5 91 LEU A O 1
ATOM 677 N N . ARG A 1 92 ? 3.164 21.047 8.953 1 95.75 92 ARG A N 1
ATOM 678 C CA . ARG A 1 92 ? 4.402 21.625 9.469 1 95.75 92 ARG A CA 1
ATOM 679 C C . ARG A 1 92 ? 4.121 22.641 10.562 1 95.75 92 ARG A C 1
ATOM 681 O O . ARG A 1 92 ? 4.789 22.656 11.594 1 95.75 92 ARG A O 1
ATOM 688 N N . GLU A 1 93 ? 3.207 23.5 10.32 1 96.5 93 GLU A N 1
ATOM 689 C CA . GLU A 1 93 ? 2.85 24.531 11.281 1 96.5 93 GLU A CA 1
ATOM 690 C C . GLU A 1 93 ? 2.273 23.938 12.555 1 96.5 93 GLU A C 1
ATOM 692 O O . GLU A 1 93 ? 2.596 24.375 13.656 1 96.5 93 GLU A O 1
ATOM 697 N N . ARG A 1 94 ? 1.561 22.938 12.406 1 97.06 94 ARG A N 1
ATOM 698 C CA . ARG A 1 94 ? 0.796 22.391 13.523 1 97.06 94 ARG A CA 1
ATOM 699 C C . ARG A 1 94 ? 1.681 21.547 14.438 1 97.06 94 ARG A C 1
ATOM 701 O O . ARG A 1 94 ? 1.545 21.609 15.664 1 97.06 94 ARG A O 1
ATOM 708 N N . TYR A 1 95 ? 2.549 20.781 13.836 1 97.25 95 TYR A N 1
ATOM 709 C CA . TYR A 1 95 ? 3.262 19.797 14.648 1 97.25 95 TYR A CA 1
ATOM 710 C C . TYR A 1 95 ? 4.73 20.172 14.789 1 97.25 95 TYR A C 1
ATOM 712 O O . TYR A 1 95 ? 5.469 19.547 15.547 1 97.25 95 TYR A O 1
ATOM 720 N N . ALA A 1 96 ? 5.191 21.125 14.039 1 95.88 96 ALA A N 1
ATOM 721 C CA . ALA A 1 96 ? 6.574 21.609 14.094 1 95.88 96 ALA A CA 1
ATOM 722 C C . ALA A 1 96 ? 7.559 20.469 13.867 1 95.88 96 ALA A C 1
ATOM 724 O O . ALA A 1 96 ? 8.539 20.328 14.609 1 95.88 96 ALA A O 1
ATOM 725 N N . LEU A 1 97 ? 7.297 19.625 12.938 1 94.69 97 LEU A N 1
ATOM 726 C CA . LEU A 1 97 ? 8.125 18.5 12.523 1 94.69 97 LEU A CA 1
ATOM 727 C C . LEU A 1 97 ? 8.562 18.641 11.07 1 94.69 97 LEU A C 1
ATOM 729 O O . LEU A 1 97 ? 7.91 19.344 10.297 1 94.69 97 LEU A O 1
ATOM 733 N N . PRO A 1 98 ? 9.695 18.031 10.727 1 94.5 98 PRO A N 1
ATOM 734 C CA . PRO A 1 98 ? 10.039 18 9.297 1 94.5 98 PRO A CA 1
ATOM 735 C C . PRO A 1 98 ? 8.961 17.344 8.445 1 94.5 98 PRO A C 1
ATOM 737 O O . PRO A 1 98 ? 8.391 16.328 8.836 1 94.5 98 PRO A O 1
ATOM 740 N N . VAL A 1 99 ? 8.648 18.031 7.32 1 95.81 99 VAL A N 1
ATOM 741 C CA . VAL A 1 99 ? 7.691 17.5 6.348 1 95.81 99 VAL A CA 1
ATOM 742 C C . VAL A 1 99 ? 8.359 17.375 4.98 1 95.81 99 VAL A C 1
ATOM 744 O O . VAL A 1 99 ? 8.984 18.328 4.5 1 95.81 99 VAL A O 1
ATOM 747 N N . VAL A 1 100 ? 8.242 16.141 4.355 1 94.31 100 VAL A N 1
ATOM 748 C CA . VAL A 1 100 ? 8.812 15.945 3.025 1 94.31 100 VAL A CA 1
ATOM 749 C C . VAL A 1 100 ? 7.738 15.438 2.068 1 94.31 100 VAL A C 1
ATOM 751 O O . VAL A 1 100 ? 6.711 14.914 2.504 1 94.31 100 VAL A O 1
ATOM 754 N N . LEU A 1 101 ? 8.031 15.688 0.752 1 92.56 101 LEU A N 1
ATOM 755 C CA . LEU A 1 101 ? 7.129 15.25 -0.304 1 92.56 101 LEU A CA 1
ATOM 756 C C . LEU A 1 101 ? 7.707 14.055 -1.058 1 92.56 101 LEU A C 1
ATOM 758 O O . LEU A 1 101 ? 8.914 14.008 -1.322 1 92.56 101 LEU A O 1
ATOM 762 N N . ILE A 1 102 ? 6.844 13.133 -1.323 1 88.69 102 ILE A N 1
ATOM 763 C CA . ILE A 1 102 ? 7.234 11.984 -2.131 1 88.69 102 ILE A CA 1
ATOM 764 C C . ILE A 1 102 ? 6.512 12.031 -3.477 1 88.69 102 ILE A C 1
ATOM 766 O O . ILE A 1 102 ? 5.289 12.164 -3.529 1 88.69 102 ILE A O 1
ATOM 770 N N . ASP A 1 103 ? 7.195 11.906 -4.543 1 82.38 103 ASP A N 1
ATOM 771 C CA . ASP A 1 103 ? 6.66 11.898 -5.898 1 82.38 103 ASP A CA 1
ATOM 772 C C . ASP A 1 103 ? 5.844 10.641 -6.168 1 82.38 103 ASP A C 1
ATOM 774 O O . ASP A 1 103 ? 6.355 9.523 -6.031 1 82.38 103 ASP A O 1
ATOM 778 N N . GLU A 1 104 ? 4.578 10.898 -6.629 1 76 104 GLU A N 1
ATOM 779 C CA . GLU A 1 104 ? 3.664 9.773 -6.797 1 76 104 GLU A CA 1
ATOM 780 C C . GLU A 1 104 ? 3.516 9.406 -8.266 1 76 104 GLU A C 1
ATOM 782 O O . GLU A 1 104 ? 2.684 8.562 -8.617 1 76 104 GLU A O 1
ATOM 787 N N . ARG A 1 105 ? 3.992 10.086 -9.328 1 61.88 105 ARG A N 1
ATOM 788 C CA . ARG A 1 105 ? 3.748 9.82 -10.742 1 61.88 105 ARG A CA 1
ATOM 789 C C . ARG A 1 105 ? 3.6 8.328 -11 1 61.88 105 ARG A C 1
ATOM 791 O O . ARG A 1 105 ? 2.818 7.918 -11.859 1 61.88 105 ARG A O 1
ATOM 798 N N . SER A 1 106 ? 4.195 7.527 -10.586 1 55.53 106 SER A N 1
ATOM 799 C CA . SER A 1 106 ? 3.943 6.105 -10.805 1 55.53 106 SER A CA 1
ATOM 800 C C . SER A 1 106 ? 3.047 5.531 -9.711 1 55.53 106 SER A C 1
ATOM 802 O O . SER A 1 106 ? 3.461 4.637 -8.969 1 55.53 106 SER A O 1
ATOM 804 N N . SER A 1 107 ? 1.834 6.297 -9.57 1 56.91 107 SER A N 1
ATOM 805 C CA . SER A 1 107 ? 1.124 5.938 -8.344 1 56.91 107 SER A CA 1
ATOM 806 C C . SER A 1 107 ? 0.473 4.562 -8.461 1 56.91 107 SER A C 1
ATOM 808 O O . SER A 1 107 ? -0.114 4.238 -9.5 1 56.91 107 SER A O 1
ATOM 810 N N . SER A 1 108 ? 0.709 3.602 -7.512 1 61 108 SER A N 1
ATOM 811 C CA . SER A 1 108 ? 0.158 2.26 -7.359 1 61 108 SER A CA 1
ATOM 812 C C . SER A 1 108 ? -1.359 2.301 -7.211 1 61 108 SER A C 1
ATOM 814 O O . SER A 1 108 ? -2.062 1.433 -7.734 1 61 108 SER A O 1
ATOM 816 N N . VAL A 1 109 ? -1.951 3.453 -6.754 1 59.38 109 VAL A N 1
ATOM 817 C CA . VAL A 1 109 ? -3.385 3.525 -6.492 1 59.38 109 VAL A CA 1
ATOM 818 C C . VAL A 1 109 ? -4.145 3.703 -7.805 1 59.38 109 VAL A C 1
ATOM 820 O O . VAL A 1 109 ? -5.133 3.012 -8.055 1 59.38 109 VAL A O 1
ATOM 823 N N . GLU A 1 110 ? -3.654 4.672 -8.523 1 64.31 110 GLU A N 1
ATOM 824 C CA . GLU A 1 110 ? -4.309 4.879 -9.812 1 64.31 110 GLU A CA 1
ATOM 825 C C . GLU A 1 110 ? -4.246 3.617 -10.672 1 64.31 110 GLU A C 1
ATOM 827 O O . GLU A 1 110 ? -5.23 3.246 -11.312 1 64.31 110 GLU A O 1
ATOM 832 N N . ALA A 1 111 ? -3.123 3.027 -10.625 1 65.44 111 ALA A N 1
ATOM 833 C CA . ALA A 1 111 ? -2.977 1.778 -11.367 1 65.44 111 ALA A CA 1
ATOM 834 C C . ALA A 1 111 ? -3.9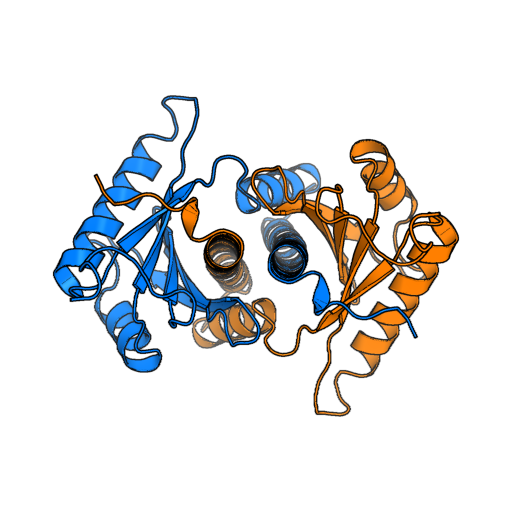34 0.713 -10.844 1 65.44 111 ALA A C 1
ATOM 836 O O . ALA A 1 111 ? -4.586 0.016 -11.625 1 65.44 111 ALA A O 1
ATOM 837 N N . ALA A 1 112 ? -4.027 0.683 -9.523 1 66.38 112 ALA A N 1
ATOM 838 C CA . ALA A 1 112 ? -4.938 -0.27 -8.891 1 66.38 112 ALA A CA 1
ATOM 839 C C . ALA A 1 112 ? -6.387 0.027 -9.266 1 66.38 112 ALA A C 1
ATOM 841 O O . ALA A 1 112 ? -7.16 -0.889 -9.562 1 66.38 112 ALA A O 1
ATOM 842 N N . GLN A 1 113 ? -6.738 1.273 -9.273 1 63.41 113 GLN A N 1
ATOM 843 C CA . GLN A 1 113 ? -8.094 1.682 -9.625 1 63.41 113 GLN A CA 1
ATOM 844 C C . GLN A 1 113 ? -8.398 1.398 -11.094 1 63.41 113 GLN A C 1
ATOM 846 O O . GLN A 1 113 ? -9.492 0.938 -11.43 1 63.41 113 GLN A O 1
ATOM 851 N N . ARG A 1 114 ? -7.488 1.771 -11.883 1 64.19 114 ARG A N 1
ATOM 852 C CA . ARG A 1 114 ? -7.656 1.491 -13.305 1 64.19 114 ARG A CA 1
ATOM 853 C C . ARG A 1 114 ? -7.895 0.004 -13.547 1 64.19 114 ARG A C 1
ATOM 855 O O . ARG A 1 114 ? -8.789 -0.37 -14.312 1 64.19 114 ARG A O 1
ATOM 862 N N . PHE A 1 115 ? -7.137 -0.724 -12.922 1 63.66 115 PHE A N 1
ATOM 863 C CA . PHE A 1 115 ? -7.262 -2.172 -13.039 1 63.66 115 PHE A CA 1
ATOM 864 C C . PHE A 1 115 ? -8.641 -2.633 -12.586 1 63.66 115 PHE A C 1
ATOM 866 O O . PHE A 1 115 ? -9.281 -3.455 -13.25 1 63.66 115 PHE A O 1
ATOM 873 N N . ALA A 1 116 ? -9.016 -2.18 -11.461 1 63.22 116 ALA A N 1
ATOM 874 C CA . ALA A 1 116 ? -10.32 -2.545 -10.922 1 63.22 116 ALA A CA 1
ATOM 875 C C . ALA A 1 116 ? -11.438 -2.17 -11.898 1 63.22 116 ALA A C 1
ATOM 877 O O . ALA A 1 116 ? -12.406 -2.91 -12.055 1 63.22 116 ALA A O 1
ATOM 878 N N . ARG A 1 117 ? -11.297 -1.117 -12.539 1 62.72 117 ARG A N 1
ATOM 879 C CA . ARG A 1 117 ? -12.305 -0.626 -13.469 1 62.72 117 ARG A CA 1
ATOM 880 C C . ARG A 1 117 ? -12.367 -1.502 -14.719 1 62.72 117 ARG A C 1
ATOM 882 O O . ARG A 1 117 ? -13.445 -1.71 -15.281 1 62.72 117 ARG A O 1
ATOM 889 N N . GLU A 1 118 ? -11.289 -1.838 -15.211 1 61.16 118 GLU A N 1
ATOM 890 C CA . GLU A 1 118 ? -11.227 -2.639 -16.438 1 61.16 118 GLU A CA 1
ATOM 891 C C . GLU A 1 118 ? -11.867 -4.008 -16.234 1 61.16 118 GLU A C 1
ATOM 893 O O . GLU A 1 118 ? -12.32 -4.633 -17.188 1 61.16 118 GLU A O 1
ATOM 898 N N . ARG A 1 119 ? -11.828 -4.461 -15.125 1 54.03 119 ARG A N 1
ATOM 899 C CA . ARG A 1 119 ? -12.406 -5.773 -14.867 1 54.03 119 ARG A CA 1
ATOM 900 C C . ARG A 1 119 ? -13.906 -5.664 -14.578 1 54.03 119 ARG A C 1
ATOM 902 O O . ARG A 1 119 ? -14.609 -6.672 -14.531 1 54.03 119 ARG A O 1
ATOM 909 N N . ALA A 1 120 ? -14.305 -4.512 -14.062 1 51.16 120 ALA A N 1
ATOM 910 C CA . ALA A 1 120 ? -15.625 -4.328 -13.469 1 51.16 120 ALA A CA 1
ATOM 911 C C . ALA A 1 120 ? -16.719 -4.391 -14.531 1 51.16 120 ALA A C 1
ATOM 913 O O . ALA A 1 120 ? -16.938 -3.42 -15.258 1 51.16 120 ALA A O 1
ATOM 914 N N . ASP A 1 121 ? -16.828 -5.348 -15.266 1 48.53 121 ASP A N 1
ATOM 915 C CA . ASP A 1 121 ? -18.25 -5.645 -15.469 1 48.53 121 ASP A CA 1
ATOM 916 C C . ASP A 1 121 ? -18.984 -5.777 -14.133 1 48.53 121 ASP A C 1
ATOM 918 O O . ASP A 1 121 ? -18.578 -6.57 -13.281 1 48.53 121 ASP A O 1
ATOM 922 N N . GLY A 1 122 ? -19.891 -4.688 -13.664 1 51.75 122 GLY A N 1
ATOM 923 C CA . GLY A 1 122 ? -20.953 -4.496 -12.695 1 51.75 122 GLY A CA 1
ATOM 924 C C . GLY A 1 122 ? -20.5 -3.75 -11.453 1 51.75 122 GLY A C 1
ATOM 925 O O . GLY A 1 122 ? -19.438 -3.125 -11.453 1 51.75 122 GLY A O 1
ATOM 926 N N . ARG A 1 123 ? -20.609 -4.262 -10 1 59.19 123 ARG A N 1
ATOM 927 C CA . ARG A 1 123 ? -20.922 -3.48 -8.805 1 59.19 123 ARG A CA 1
ATOM 928 C C . ARG A 1 123 ? -19.672 -2.869 -8.203 1 59.19 123 ARG A C 1
ATOM 930 O O . ARG A 1 123 ? -18.594 -3.463 -8.273 1 59.19 123 ARG A O 1
ATOM 937 N N . LYS A 1 124 ? -19.531 -1.556 -7.859 1 60.75 124 LYS A N 1
ATOM 938 C CA . LYS A 1 124 ? -18.609 -0.661 -7.172 1 60.75 124 LYS A CA 1
ATOM 939 C C . LYS A 1 124 ? -17.891 -1.386 -6.043 1 60.75 124 LYS A C 1
ATOM 941 O O . LYS A 1 124 ? -16.672 -1.224 -5.875 1 60.75 124 LYS A O 1
ATOM 946 N N . ARG A 1 125 ? -18.578 -2.289 -5.477 1 61.34 125 ARG A N 1
ATOM 947 C CA . ARG A 1 125 ? -18.016 -3.006 -4.328 1 61.34 125 ARG A CA 1
ATOM 948 C C . ARG A 1 125 ? -16.891 -3.932 -4.75 1 61.34 125 ARG A C 1
ATOM 950 O O . ARG A 1 125 ? -15.867 -4.031 -4.062 1 61.34 125 ARG A O 1
ATOM 957 N N . ARG A 1 126 ? -17.062 -4.547 -5.844 1 67.06 126 ARG A N 1
ATOM 958 C CA . ARG A 1 126 ? -16.062 -5.488 -6.328 1 67.06 126 ARG A CA 1
ATOM 959 C C . ARG A 1 126 ? -14.797 -4.762 -6.789 1 67.06 126 ARG A C 1
ATOM 961 O O . ARG A 1 126 ? -13.68 -5.227 -6.551 1 67.06 126 ARG A O 1
ATOM 968 N N . ARG A 1 127 ? -15 -3.555 -7.164 1 75.5 127 ARG A N 1
ATOM 969 C CA . ARG A 1 127 ? -13.891 -2.742 -7.641 1 75.5 127 ARG A CA 1
ATOM 970 C C . ARG A 1 127 ? -12.992 -2.309 -6.488 1 75.5 127 ARG A C 1
ATOM 972 O O . ARG A 1 127 ? -11.766 -2.371 -6.594 1 75.5 127 ARG A O 1
ATOM 979 N N . ASP A 1 128 ? -13.578 -1.969 -5.422 1 75.81 128 ASP A N 1
ATOM 980 C CA . ASP A 1 128 ? -12.812 -1.494 -4.277 1 75.81 128 ASP A CA 1
ATOM 981 C C . ASP A 1 128 ? -12.023 -2.637 -3.629 1 75.81 128 ASP A C 1
ATOM 983 O O . ASP A 1 128 ? -10.875 -2.459 -3.236 1 75.81 128 ASP A O 1
ATOM 987 N N . ALA A 1 129 ? -12.672 -3.742 -3.627 1 76.25 129 ALA A N 1
ATOM 988 C CA . ALA A 1 129 ? -12 -4.914 -3.064 1 76.25 129 ALA A CA 1
ATOM 989 C C . ALA A 1 129 ? -10.805 -5.324 -3.918 1 76.25 129 ALA A C 1
ATOM 991 O O . ALA A 1 129 ? -9.742 -5.652 -3.389 1 76.25 129 ALA A O 1
ATOM 992 N N . ASP A 1 130 ? -10.961 -5.281 -5.18 1 78.75 130 ASP A N 1
ATOM 993 C CA . ASP A 1 130 ? -9.883 -5.609 -6.109 1 78.75 130 ASP A 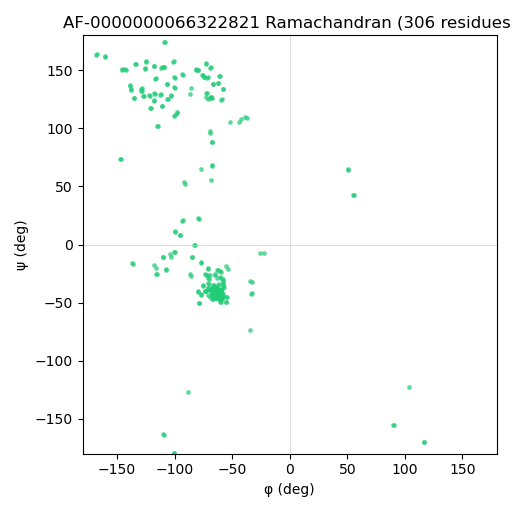CA 1
ATOM 994 C C . ASP A 1 130 ? -8.719 -4.637 -5.957 1 78.75 130 ASP A C 1
ATOM 996 O O . ASP A 1 130 ? -7.555 -5.051 -5.941 1 78.75 130 ASP A O 1
ATOM 1000 N N . ALA A 1 131 ? -9.062 -3.428 -5.859 1 80.44 131 ALA A N 1
ATOM 1001 C CA . ALA A 1 131 ? -8.039 -2.4 -5.691 1 80.44 131 ALA A CA 1
ATOM 1002 C C . ALA A 1 131 ? -7.273 -2.594 -4.387 1 80.44 131 ALA A C 1
ATOM 1004 O O . ALA A 1 131 ? -6.055 -2.41 -4.34 1 80.44 131 ALA A O 1
ATOM 1005 N N . LEU A 1 132 ? -7.984 -2.977 -3.371 1 81.56 132 LEU A N 1
ATOM 1006 C CA . LEU A 1 132 ? -7.375 -3.207 -2.066 1 81.56 132 LEU A CA 1
ATOM 1007 C C . LEU A 1 132 ? -6.355 -4.336 -2.135 1 81.56 132 LEU A C 1
ATOM 1009 O O . LEU A 1 132 ? -5.227 -4.191 -1.655 1 81.56 132 LEU A O 1
ATOM 1013 N N . ASP A 1 133 ? -6.711 -5.395 -2.797 1 80.69 133 ASP A N 1
ATOM 1014 C CA . ASP A 1 133 ? -5.82 -6.543 -2.93 1 80.69 133 ASP A CA 1
ATOM 1015 C C . ASP A 1 133 ? -4.57 -6.18 -3.729 1 80.69 133 ASP A C 1
ATOM 1017 O O . ASP A 1 133 ? -3.459 -6.566 -3.363 1 80.69 133 ASP A O 1
ATOM 1021 N N . ALA A 1 134 ? -4.758 -5.484 -4.715 1 84.5 134 ALA A N 1
ATOM 1022 C CA . ALA A 1 134 ? -3.631 -5.078 -5.547 1 84.5 134 ALA A CA 1
ATOM 1023 C C . ALA A 1 134 ? -2.709 -4.121 -4.793 1 84.5 134 ALA A C 1
ATOM 1025 O O . ALA A 1 134 ? -1.485 -4.207 -4.914 1 84.5 134 ALA A O 1
ATOM 1026 N N . MET A 1 135 ? -3.316 -3.26 -4 1 85.25 135 MET A N 1
ATOM 1027 C CA . MET A 1 135 ? -2.518 -2.324 -3.211 1 85.25 135 MET A CA 1
ATOM 1028 C C . MET A 1 135 ? -1.7 -3.064 -2.156 1 85.25 135 MET A C 1
ATOM 1030 O O . MET A 1 135 ? -0.563 -2.686 -1.867 1 85.25 135 MET A O 1
ATOM 1034 N N . ALA A 1 136 ? -2.234 -4.117 -1.611 1 85.81 136 ALA A N 1
ATOM 1035 C CA . ALA A 1 136 ? -1.487 -4.934 -0.656 1 85.81 136 ALA A CA 1
ATOM 1036 C C . ALA A 1 136 ? -0.247 -5.539 -1.305 1 85.81 136 ALA A C 1
ATOM 1038 O O . ALA A 1 136 ? 0.83 -5.559 -0.703 1 85.81 136 ALA A O 1
ATOM 1039 N N . ALA A 1 137 ? -0.381 -5.953 -2.533 1 88.25 137 ALA A N 1
ATOM 1040 C CA . ALA A 1 137 ? 0.759 -6.48 -3.281 1 88.25 137 ALA A CA 1
ATOM 1041 C C . ALA A 1 137 ? 1.824 -5.406 -3.484 1 88.25 137 ALA A C 1
ATOM 1043 O O . ALA A 1 137 ? 3.021 -5.688 -3.404 1 88.25 137 ALA A O 1
ATOM 1044 N N . ALA A 1 138 ? 1.376 -4.199 -3.723 1 87.25 138 ALA A N 1
ATOM 1045 C CA . ALA A 1 138 ? 2.32 -3.098 -3.904 1 87.25 138 ALA A CA 1
ATOM 1046 C C . ALA A 1 138 ? 3.127 -2.852 -2.633 1 87.25 138 ALA A C 1
ATOM 1048 O O . ALA A 1 138 ? 4.328 -2.584 -2.695 1 87.25 138 ALA A O 1
ATOM 1049 N N . VAL A 1 139 ? 2.514 -2.953 -1.521 1 86.19 139 VAL A N 1
ATOM 1050 C CA . VAL A 1 139 ? 3.203 -2.783 -0.246 1 86.19 139 VAL A CA 1
ATOM 1051 C C . VAL A 1 139 ? 4.273 -3.861 -0.09 1 86.19 139 VAL A C 1
ATOM 1053 O O . VAL A 1 139 ? 5.395 -3.576 0.343 1 86.19 139 VAL A O 1
ATOM 1056 N N . ILE A 1 140 ? 3.984 -5.082 -0.43 1 85.75 140 ILE A N 1
ATOM 1057 C CA . ILE A 1 140 ? 4.918 -6.199 -0.346 1 85.75 140 ILE A CA 1
ATOM 1058 C C . ILE A 1 140 ? 6.137 -5.922 -1.225 1 85.75 140 ILE A C 1
ATOM 1060 O O . ILE A 1 140 ? 7.277 -6.113 -0.795 1 85.75 140 ILE A O 1
ATOM 1064 N N . VAL A 1 141 ? 5.922 -5.434 -2.453 1 85.81 141 VAL A N 1
ATOM 1065 C CA . VAL A 1 141 ? 7.012 -5.129 -3.375 1 85.81 141 VAL A CA 1
ATOM 1066 C C . VAL A 1 141 ? 7.863 -3.992 -2.814 1 85.81 141 VAL A C 1
ATOM 1068 O O . VAL A 1 141 ? 9.094 -4.059 -2.842 1 85.81 141 VAL A O 1
ATOM 1071 N N . GLU A 1 142 ? 7.203 -2.941 -2.32 1 85.56 142 GLU A N 1
ATOM 1072 C CA . GLU A 1 142 ? 7.945 -1.818 -1.752 1 85.56 142 GLU A CA 1
ATOM 1073 C C . GLU A 1 142 ? 8.805 -2.266 -0.575 1 85.56 142 GLU A C 1
ATOM 1075 O O . GLU A 1 142 ? 9.938 -1.798 -0.412 1 85.56 142 GLU A O 1
ATOM 1080 N N . ARG A 1 143 ? 8.305 -3.154 0.251 1 83.69 143 ARG A N 1
ATOM 1081 C CA . ARG A 1 143 ? 9.07 -3.688 1.375 1 83.69 143 ARG A CA 1
ATOM 1082 C C . ARG A 1 143 ? 10.312 -4.426 0.892 1 83.69 143 ARG A C 1
ATOM 1084 O O . ARG A 1 143 ? 11.398 -4.258 1.456 1 83.69 143 ARG A O 1
ATOM 1091 N N . TRP A 1 144 ? 10.133 -5.234 -0.06 1 85.06 144 TRP A N 1
ATOM 1092 C CA . TRP A 1 144 ? 11.281 -5.941 -0.623 1 85.06 144 TRP A CA 1
ATOM 1093 C C . TRP A 1 144 ? 12.312 -4.961 -1.169 1 85.06 144 TRP A C 1
ATOM 1095 O O . TRP A 1 144 ? 13.508 -5.117 -0.93 1 85.06 144 TRP A O 1
ATOM 1105 N N . LEU A 1 145 ? 11.852 -3.93 -1.94 1 82.5 145 LEU A N 1
ATOM 1106 C CA . LEU A 1 145 ? 12.75 -2.936 -2.514 1 82.5 145 LEU A CA 1
ATOM 1107 C C . LEU A 1 145 ? 13.547 -2.232 -1.421 1 82.5 145 LEU A C 1
ATOM 1109 O O . LEU A 1 145 ? 14.711 -1.878 -1.627 1 82.5 145 LEU A O 1
ATOM 1113 N N . SER A 1 146 ? 12.914 -2.055 -0.305 1 81.06 146 SER A N 1
ATOM 1114 C CA . SER A 1 146 ? 13.539 -1.326 0.795 1 81.06 146 SER A CA 1
ATOM 1115 C C . SER A 1 146 ? 14.586 -2.18 1.497 1 81.06 146 SER A C 1
ATOM 1117 O O . SER A 1 146 ? 15.586 -1.657 2 1 81.06 146 SER A O 1
ATOM 1119 N N . ALA A 1 147 ? 14.289 -3.506 1.565 1 81.81 147 ALA A N 1
ATOM 1120 C CA . ALA A 1 147 ? 15.195 -4.402 2.279 1 81.81 147 ALA A CA 1
ATOM 1121 C C . ALA A 1 147 ? 15.211 -5.785 1.633 1 81.81 147 ALA A C 1
ATOM 1123 O O . ALA A 1 147 ? 14.797 -6.77 2.246 1 81.81 147 ALA A O 1
ATOM 1124 N N . PRO A 1 148 ? 15.859 -5.883 0.468 1 80 148 PRO A N 1
ATOM 1125 C CA . PRO A 1 148 ? 15.859 -7.16 -0.25 1 80 148 PRO A CA 1
ATOM 1126 C C . PRO A 1 148 ? 16.547 -8.273 0.534 1 80 148 PRO A C 1
ATOM 1128 O O . PRO A 1 148 ? 16.203 -9.453 0.36 1 80 148 PRO A O 1
ATOM 1131 N N . GLU A 1 149 ? 17.359 -7.844 1.428 1 82.5 149 GLU A N 1
ATOM 1132 C CA . GLU A 1 149 ? 18.125 -8.836 2.182 1 82.5 149 GLU A CA 1
ATOM 1133 C C . GLU A 1 149 ? 17.25 -9.5 3.248 1 82.5 149 GLU A C 1
ATOM 1135 O O . GLU A 1 149 ? 17.625 -10.539 3.793 1 82.5 149 GLU A O 1
ATOM 1140 N N . GLN A 1 150 ? 16.125 -8.945 3.561 1 79.12 150 GLN A N 1
ATOM 1141 C CA . GLN A 1 150 ? 15.25 -9.492 4.586 1 79.12 150 GLN A CA 1
ATOM 1142 C C . GLN A 1 150 ? 14.344 -10.586 4.016 1 79.12 150 GLN A C 1
ATOM 1144 O O . GLN A 1 150 ? 13.672 -11.297 4.766 1 79.12 150 GLN A O 1
ATOM 1149 N N . ALA A 1 151 ? 14.367 -10.672 2.697 1 84.69 151 ALA A N 1
ATOM 1150 C CA . ALA A 1 151 ? 13.539 -11.703 2.076 1 84.69 151 ALA A CA 1
ATOM 1151 C C . ALA A 1 151 ? 14.117 -13.094 2.32 1 84.69 151 ALA A C 1
ATOM 1153 O O . ALA A 1 151 ? 15.328 -13.25 2.479 1 84.69 151 ALA A O 1
ATOM 1154 N N . THR A 1 152 ? 13.164 -14.008 2.5 1 86.38 152 THR A N 1
ATOM 1155 C CA . THR A 1 152 ? 13.594 -15.383 2.732 1 86.38 152 THR A CA 1
ATOM 1156 C C . THR A 1 152 ? 13.273 -16.266 1.528 1 86.38 152 THR A C 1
ATOM 1158 O O . THR A 1 152 ? 12.328 -15.984 0.791 1 86.38 152 THR A O 1
ATOM 1161 N N . LEU A 1 153 ? 14.102 -17.328 1.401 1 84.81 153 LEU A N 1
ATOM 1162 C CA . LEU A 1 153 ? 13.875 -18.281 0.311 1 84.81 153 LEU A CA 1
ATOM 1163 C C . LEU A 1 153 ? 12.75 -19.25 0.656 1 84.81 153 LEU A C 1
ATOM 1165 O O . LEU A 1 153 ? 12.461 -19.469 1.832 1 84.81 153 LEU A O 1
ATOM 1169 N N . LEU A 1 154 ? 12.094 -19.672 -0.419 1 82.5 154 LEU A N 1
ATOM 1170 C CA . LEU A 1 154 ? 11.094 -20.719 -0.242 1 82.5 154 LEU A CA 1
ATOM 1171 C C . LEU A 1 154 ? 11.719 -21.984 0.345 1 82.5 154 LEU A C 1
ATOM 1173 O O . LEU A 1 154 ? 12.797 -22.406 -0.09 1 82.5 154 LEU A O 1
ATOM 1177 N N . PRO A 1 155 ? 11.078 -22.422 1.545 1 73.69 155 PRO A N 1
ATOM 1178 C CA . PRO A 1 155 ? 11.641 -23.641 2.102 1 73.69 155 PRO A CA 1
ATOM 1179 C C . PRO A 1 155 ? 11.586 -24.812 1.122 1 73.69 155 PRO A C 1
ATOM 1181 O O . PRO A 1 155 ? 10.719 -24.859 0.251 1 73.69 155 PRO A O 1
ATOM 1184 N N . MET B 1 1 ? 28.281 -17.234 -11.977 1 27.09 1 MET B N 1
ATOM 1185 C CA . MET B 1 1 ? 26.875 -17.5 -12.273 1 27.09 1 MET B CA 1
ATOM 1186 C C . MET B 1 1 ? 25.969 -16.797 -11.266 1 27.09 1 MET B C 1
ATOM 1188 O O . MET B 1 1 ? 26.234 -16.828 -10.062 1 27.09 1 MET B O 1
ATOM 1192 N N . PRO B 1 2 ? 25.438 -15.68 -11.477 1 39.16 2 PRO B N 1
ATOM 1193 C CA . PRO B 1 2 ? 24.734 -15.062 -10.344 1 39.16 2 PRO B CA 1
ATOM 1194 C C . PRO B 1 2 ? 24 -16.078 -9.484 1 39.16 2 PRO B C 1
ATOM 1196 O O . PRO B 1 2 ? 23.531 -17.094 -10 1 39.16 2 PRO B O 1
ATOM 1199 N N . GLU B 1 3 ? 24.312 -16.391 -8.414 1 40.34 3 GLU B N 1
ATOM 1200 C CA . GLU B 1 3 ? 23.781 -17.547 -7.691 1 40.34 3 GLU B CA 1
ATOM 1201 C C . GLU B 1 3 ? 22.266 -17.656 -7.879 1 40.34 3 GLU B C 1
ATOM 1203 O O . GLU B 1 3 ? 21.562 -16.656 -7.902 1 40.34 3 GLU B O 1
ATOM 1208 N N . ALA B 1 4 ? 21.672 -18.625 -8.648 1 48.31 4 ALA B N 1
ATOM 1209 C CA . ALA B 1 4 ? 20.359 -19.031 -9.148 1 48.31 4 ALA B CA 1
ATOM 1210 C C . ALA B 1 4 ? 19.25 -18.531 -8.242 1 48.31 4 ALA B C 1
ATOM 1212 O O . ALA B 1 4 ? 18.094 -18.422 -8.664 1 48.31 4 ALA B O 1
ATOM 1213 N N . GLY B 1 5 ? 19.562 -17.906 -6.996 1 62.22 5 GLY B N 1
ATOM 1214 C CA . GLY B 1 5 ? 18.609 -17.75 -5.918 1 62.22 5 GLY B CA 1
ATOM 1215 C C . GLY B 1 5 ? 18.328 -16.297 -5.566 1 62.22 5 GLY B C 1
ATOM 1216 O O . GLY B 1 5 ? 17.297 -15.992 -4.961 1 62.22 5 GLY B O 1
ATOM 1217 N N . ALA B 1 6 ? 19.297 -15.375 -6.043 1 77.06 6 ALA B N 1
ATOM 1218 C CA . ALA B 1 6 ? 19.125 -14.023 -5.516 1 77.06 6 ALA B CA 1
ATOM 1219 C C . ALA B 1 6 ? 18.578 -13.086 -6.586 1 77.06 6 ALA B C 1
ATOM 1221 O O . ALA B 1 6 ? 19 -13.133 -7.742 1 77.06 6 ALA B O 1
ATOM 1222 N N . ILE B 1 7 ? 17.562 -12.445 -6.375 1 86.88 7 ILE B N 1
ATOM 1223 C CA . ILE B 1 7 ? 17.016 -11.406 -7.25 1 86.88 7 ILE B CA 1
ATOM 1224 C C . ILE B 1 7 ? 17.953 -10.195 -7.25 1 86.88 7 ILE B C 1
ATOM 1226 O O . ILE B 1 7 ? 18.312 -9.68 -6.188 1 86.88 7 ILE B O 1
ATOM 1230 N N . ARG B 1 8 ? 18.344 -9.781 -8.516 1 82.44 8 ARG B N 1
ATOM 1231 C CA . ARG B 1 8 ? 19.156 -8.57 -8.586 1 82.44 8 ARG B CA 1
ATOM 1232 C C . ARG B 1 8 ? 18.406 -7.371 -8.023 1 82.44 8 ARG B C 1
ATOM 1234 O O . ARG B 1 8 ? 17.203 -7.227 -8.234 1 82.44 8 ARG B O 1
ATOM 1241 N N . PRO B 1 9 ? 19.156 -6.504 -7.383 1 75.12 9 PRO B N 1
ATOM 1242 C CA . PRO B 1 9 ? 18.5 -5.355 -6.754 1 75.12 9 PRO B CA 1
ATOM 1243 C C . PRO B 1 9 ? 17.859 -4.414 -7.77 1 75.12 9 PRO B C 1
ATOM 1245 O O . PRO B 1 9 ? 16.906 -3.697 -7.441 1 75.12 9 PRO B O 1
ATOM 1248 N N . ASP B 1 10 ? 18.344 -4.391 -8.977 1 79.38 10 ASP B N 1
ATOM 1249 C CA . ASP B 1 10 ? 17.828 -3.461 -9.977 1 79.38 10 ASP B CA 1
ATOM 1250 C C . ASP B 1 10 ? 16.844 -4.156 -10.914 1 79.38 10 ASP B C 1
ATOM 1252 O O . ASP B 1 10 ? 16.375 -3.562 -11.891 1 79.38 10 ASP B O 1
ATOM 1256 N N . ALA B 1 11 ? 16.484 -5.316 -10.531 1 86.44 11 ALA B N 1
ATOM 1257 C CA . ALA B 1 11 ? 15.617 -6.117 -11.391 1 86.44 11 ALA B CA 1
ATOM 1258 C C . ALA B 1 11 ? 14.156 -5.715 -11.234 1 86.44 11 ALA B C 1
ATOM 1260 O O . ALA B 1 11 ? 13.758 -5.195 -10.188 1 86.44 11 ALA B O 1
ATOM 1261 N N . THR B 1 12 ? 13.445 -5.914 -12.32 1 91.75 12 THR B N 1
ATOM 1262 C CA . THR B 1 12 ? 11.992 -5.859 -12.242 1 91.75 12 THR B CA 1
ATOM 1263 C C . THR B 1 12 ? 11.438 -7.098 -11.539 1 91.75 12 THR B C 1
ATOM 1265 O O . THR B 1 12 ? 11.852 -8.219 -11.836 1 91.75 12 THR B O 1
ATOM 1268 N N . VAL B 1 13 ? 10.539 -6.797 -10.531 1 94.31 13 VAL B N 1
ATOM 1269 C CA . VAL B 1 13 ? 9.953 -7.934 -9.828 1 94.31 13 VAL B CA 1
ATOM 1270 C C . VAL B 1 13 ? 8.43 -7.836 -9.875 1 94.31 13 VAL B C 1
ATOM 1272 O O . VAL B 1 13 ? 7.875 -6.746 -10.031 1 94.31 13 VAL B O 1
ATOM 1275 N N . LEU B 1 14 ? 7.75 -9 -9.836 1 95.62 14 LEU B N 1
ATOM 1276 C CA . LEU B 1 14 ? 6.332 -9.062 -9.492 1 95.62 14 LEU B CA 1
ATOM 1277 C C . LEU B 1 14 ? 6.141 -9.469 -8.031 1 95.62 14 LEU B C 1
ATOM 1279 O O . LEU B 1 14 ? 6.836 -10.352 -7.535 1 95.62 14 LEU B O 1
ATOM 1283 N N . GLY B 1 15 ? 5.262 -8.75 -7.379 1 95.38 15 GLY B N 1
ATOM 1284 C CA . GLY B 1 15 ? 4.871 -9.086 -6.016 1 95.38 15 GLY B CA 1
ATOM 1285 C C . GLY B 1 15 ? 3.445 -9.586 -5.91 1 95.38 15 GLY B C 1
ATOM 1286 O O . GLY B 1 15 ? 2.582 -9.188 -6.691 1 95.38 15 GLY B O 1
ATOM 1287 N N . PHE B 1 16 ? 3.236 -10.438 -4.848 1 95.5 16 PHE B N 1
ATOM 1288 C CA . PHE B 1 16 ? 1.953 -11.125 -4.727 1 95.5 16 PHE B CA 1
ATOM 1289 C C . PHE B 1 16 ? 1.446 -11.07 -3.293 1 95.5 16 PHE B C 1
ATOM 1291 O O . PHE B 1 16 ? 2.148 -11.484 -2.365 1 95.5 16 PHE B O 1
ATOM 1298 N N . ASP B 1 17 ? 0.242 -10.586 -3.15 1 92.19 17 ASP B N 1
ATOM 1299 C CA . ASP B 1 17 ? -0.551 -10.781 -1.94 1 92.19 17 ASP B CA 1
ATOM 1300 C C . ASP B 1 17 ? -1.575 -11.898 -2.131 1 92.19 17 ASP B C 1
ATOM 1302 O O . ASP B 1 17 ? -2.609 -11.695 -2.77 1 92.19 17 ASP B O 1
ATOM 1306 N N . VAL B 1 18 ? -1.345 -13.047 -1.41 1 93.19 18 VAL B N 1
ATOM 1307 C CA . VAL B 1 18 ? -2.09 -14.266 -1.708 1 93.19 18 VAL B CA 1
ATOM 1308 C C . VAL B 1 18 ? -3.262 -14.406 -0.74 1 93.19 18 VAL B C 1
ATOM 1310 O O . VAL B 1 18 ? -3.066 -14.633 0.456 1 93.19 18 VAL B O 1
ATOM 1313 N N . GLY B 1 19 ? -4.453 -14.305 -1.345 1 89.5 19 GLY B N 1
ATOM 1314 C CA . GLY B 1 19 ? -5.676 -14.578 -0.606 1 89.5 19 GLY B CA 1
ATOM 1315 C C . GLY B 1 19 ? -6.352 -15.867 -1.034 1 89.5 19 GLY B C 1
ATOM 1316 O O . GLY B 1 19 ? -5.941 -16.5 -2.012 1 89.5 19 GLY B O 1
ATOM 1317 N N . SER B 1 20 ? -7.41 -16.188 -0.282 1 89.81 20 SER B N 1
ATOM 1318 C CA . SER B 1 20 ? -8.117 -17.422 -0.573 1 89.81 20 SER B CA 1
ATOM 1319 C C . SER B 1 20 ? -8.938 -17.312 -1.85 1 89.81 20 SER B C 1
ATOM 1321 O O . SER B 1 20 ? -9.172 -18.297 -2.541 1 89.81 20 SER B O 1
ATOM 1323 N N . ARG B 1 21 ? -9.328 -16.109 -2.176 1 90.44 21 ARG B N 1
ATOM 1324 C CA . ARG B 1 21 ? -10.195 -15.938 -3.338 1 90.44 21 ARG B CA 1
ATOM 1325 C C . ARG B 1 21 ? -9.5 -15.141 -4.434 1 90.44 21 ARG B C 1
ATOM 1327 O O . ARG B 1 21 ? -9.852 -15.242 -5.609 1 90.44 21 ARG B O 1
ATOM 1334 N N . ARG B 1 22 ? -8.578 -14.352 -3.977 1 92.69 22 ARG B N 1
ATOM 1335 C CA . ARG B 1 22 ? -7.914 -13.438 -4.91 1 92.69 22 ARG B CA 1
ATOM 1336 C C . ARG B 1 22 ? -6.434 -13.289 -4.574 1 92.69 22 ARG B C 1
ATOM 1338 O O . ARG B 1 22 ? -6.043 -13.398 -3.412 1 92.69 22 ARG B O 1
ATOM 1345 N N . ILE B 1 23 ? -5.711 -13.023 -5.664 1 93.94 23 ILE B N 1
ATOM 1346 C CA . ILE B 1 23 ? -4.293 -12.711 -5.52 1 93.94 23 ILE B CA 1
ATOM 1347 C C . ILE B 1 23 ? -4.016 -11.32 -6.102 1 93.94 23 ILE B C 1
ATOM 1349 O O . ILE B 1 23 ? -4.195 -11.102 -7.301 1 93.94 23 ILE B O 1
ATOM 1353 N N . GLY B 1 24 ? -3.568 -10.375 -5.246 1 92.69 24 GLY B N 1
ATOM 1354 C CA . GLY B 1 24 ? -3.098 -9.094 -5.742 1 92.69 24 GLY B CA 1
ATOM 1355 C C . GLY B 1 24 ? -1.734 -9.172 -6.406 1 92.69 24 GLY B C 1
ATOM 1356 O O . GLY B 1 24 ? -0.87 -9.938 -5.965 1 92.69 24 GLY B O 1
ATOM 1357 N N . VAL B 1 25 ? -1.559 -8.367 -7.473 1 94.25 25 VAL B N 1
ATOM 1358 C CA . VAL B 1 25 ? -0.283 -8.367 -8.18 1 94.25 25 VAL B CA 1
ATOM 1359 C C . VAL B 1 25 ? 0.225 -6.934 -8.328 1 94.25 25 VAL B C 1
ATOM 1361 O O . VAL B 1 25 ? -0.54 -6.031 -8.672 1 94.25 25 VAL B O 1
ATOM 1364 N N . ALA B 1 26 ? 1.491 -6.785 -8.031 1 92.81 26 ALA B N 1
ATOM 1365 C CA . ALA B 1 26 ? 2.158 -5.5 -8.227 1 92.81 26 ALA B CA 1
ATOM 1366 C C . ALA B 1 26 ? 3.506 -5.684 -8.922 1 92.81 26 ALA B C 1
ATOM 1368 O O . ALA B 1 26 ? 4.09 -6.77 -8.875 1 92.81 26 ALA B O 1
ATOM 1369 N N . VAL B 1 27 ? 3.926 -4.637 -9.578 1 91.88 27 VAL B N 1
ATOM 1370 C CA . VAL B 1 27 ? 5.234 -4.633 -10.227 1 91.88 27 VAL B CA 1
ATOM 1371 C C . VAL B 1 27 ? 6.121 -3.566 -9.586 1 91.88 27 VAL B C 1
ATOM 1373 O O . VAL B 1 27 ? 5.629 -2.521 -9.148 1 91.88 27 VAL B O 1
ATOM 1376 N N . GLY B 1 28 ? 7.418 -3.938 -9.461 1 89.5 28 GLY B N 1
ATOM 1377 C CA . GLY B 1 28 ? 8.359 -2.965 -8.938 1 89.5 28 GLY B CA 1
ATOM 1378 C C . GLY B 1 28 ? 9.742 -3.08 -9.555 1 89.5 28 GLY B C 1
ATOM 1379 O O . GLY B 1 28 ? 10.133 -4.152 -10.016 1 89.5 28 GLY B O 1
ATOM 1380 N N . THR B 1 29 ? 10.414 -1.938 -9.602 1 82.56 29 THR B N 1
ATOM 1381 C CA . THR B 1 29 ? 11.828 -1.882 -9.961 1 82.56 29 THR B CA 1
ATOM 1382 C C . THR B 1 29 ? 12.57 -0.889 -9.07 1 82.56 29 THR B C 1
ATOM 1384 O O . THR B 1 29 ? 12.023 0.156 -8.703 1 82.56 29 THR B O 1
ATOM 1387 N N . ALA B 1 30 ? 13.742 -1.337 -8.633 1 73.12 30 ALA B N 1
ATOM 1388 C CA . ALA B 1 30 ? 14.523 -0.457 -7.77 1 73.12 30 ALA B CA 1
ATOM 1389 C C . ALA B 1 30 ? 14.898 0.834 -8.492 1 73.12 30 ALA B C 1
ATOM 1391 O O . ALA B 1 30 ? 15.039 1.886 -7.863 1 73.12 30 ALA B O 1
ATOM 1392 N N . LEU B 1 31 ? 15.133 0.721 -9.828 1 69.69 31 LEU B N 1
ATOM 1393 C CA . LEU B 1 31 ? 15.547 1.891 -10.602 1 69.69 31 LEU B CA 1
ATOM 1394 C C . LEU B 1 31 ? 14.336 2.729 -11 1 69.69 31 LEU B C 1
ATOM 1396 O O . LEU B 1 31 ? 14.492 3.83 -11.531 1 69.69 31 LEU B O 1
ATOM 1400 N N . GLY B 1 32 ? 13.188 2.311 -10.633 1 66.31 32 GLY B N 1
ATOM 1401 C CA . GLY B 1 32 ? 12 3.029 -11.055 1 66.31 32 GLY B CA 1
ATOM 1402 C C . GLY B 1 32 ? 11.305 3.762 -9.922 1 66.31 32 GLY B C 1
ATOM 1403 O O . GLY B 1 32 ? 11.961 4.211 -8.977 1 66.31 32 GLY B O 1
ATOM 1404 N N . ALA B 1 33 ? 10.055 4.105 -10.219 1 66 33 ALA B N 1
ATOM 1405 C CA . ALA B 1 33 ? 9.203 4.895 -9.328 1 66 33 ALA B CA 1
ATOM 1406 C C . ALA B 1 33 ? 8.625 4.023 -8.211 1 66 33 ALA B C 1
ATOM 1408 O O . ALA B 1 33 ? 7.602 4.367 -7.621 1 66 33 ALA B O 1
ATOM 1409 N N . GLY B 1 34 ? 9.328 2.826 -7.922 1 80.12 34 GLY B N 1
ATOM 1410 C CA . GLY B 1 34 ? 8.789 2 -6.848 1 80.12 34 GLY B CA 1
ATOM 1411 C C . GLY B 1 34 ? 7.785 0.975 -7.332 1 80.12 34 GLY B C 1
ATOM 1412 O O . GLY B 1 34 ? 7.863 0.505 -8.469 1 80.12 34 GLY B O 1
ATOM 1413 N N . ALA B 1 35 ? 6.898 0.564 -6.387 1 87.5 35 ALA B N 1
ATOM 1414 C CA . ALA B 1 35 ? 5.945 -0.502 -6.68 1 87.5 35 ALA B CA 1
ATOM 1415 C C . ALA B 1 35 ? 4.621 0.068 -7.184 1 87.5 35 ALA B C 1
ATOM 1417 O O . ALA B 1 35 ? 4.188 1.132 -6.734 1 87.5 35 ALA B O 1
ATOM 1418 N N . ARG B 1 36 ? 3.965 -0.687 -8.117 1 85 36 ARG B N 1
ATOM 1419 C CA . ARG B 1 36 ? 2.664 -0.324 -8.664 1 85 36 ARG B CA 1
ATOM 1420 C C . ARG B 1 36 ? 1.75 -1.541 -8.766 1 85 36 ARG B C 1
ATOM 1422 O O . ARG B 1 36 ? 2.162 -2.598 -9.25 1 85 36 ARG B O 1
ATOM 1429 N N . ALA B 1 37 ? 0.489 -1.279 -8.273 1 88.06 37 ALA B N 1
ATOM 1430 C CA . ALA B 1 37 ? -0.52 -2.318 -8.461 1 88.06 37 ALA B CA 1
ATOM 1431 C C . ALA B 1 37 ? -0.855 -2.49 -9.945 1 88.06 37 ALA B C 1
ATOM 1433 O O . ALA B 1 37 ? -1.086 -1.509 -10.656 1 88.06 37 ALA B O 1
ATOM 1434 N N . VAL B 1 38 ? -0.989 -3.84 -10.383 1 88.5 38 VAL B N 1
ATOM 1435 C CA . VAL B 1 38 ? -1.152 -3.938 -11.836 1 88.5 38 VAL B CA 1
ATOM 1436 C C . VAL B 1 38 ? -2.248 -4.949 -12.164 1 88.5 38 VAL B C 1
ATOM 1438 O O . VAL B 1 38 ? -2.771 -4.969 -13.281 1 88.5 38 VAL B O 1
ATOM 1441 N N . ALA B 1 39 ? -2.627 -5.809 -11.18 1 89.94 39 ALA B N 1
ATOM 1442 C CA . ALA B 1 39 ? -3.633 -6.812 -11.516 1 89.94 39 ALA B CA 1
ATOM 1443 C C . ALA B 1 39 ? -4.18 -7.484 -10.258 1 89.94 39 ALA B C 1
ATOM 1445 O O . ALA B 1 39 ? -3.619 -7.324 -9.164 1 89.94 39 ALA B O 1
ATOM 1446 N N . VAL B 1 40 ? -5.316 -8.148 -10.43 1 91.81 40 VAL B N 1
ATOM 1447 C CA . VAL B 1 40 ? -5.863 -9.109 -9.477 1 91.81 40 VAL B CA 1
ATOM 1448 C C . VAL B 1 40 ? -6.164 -10.43 -10.188 1 91.81 40 VAL B C 1
ATOM 1450 O O . VAL B 1 40 ? -6.781 -10.438 -11.258 1 91.81 40 VAL B O 1
ATOM 1453 N N . ILE B 1 41 ? -5.641 -11.484 -9.625 1 94.06 41 ILE B N 1
ATOM 1454 C CA . ILE B 1 41 ? -5.84 -12.82 -10.18 1 94.06 41 ILE B CA 1
ATOM 1455 C C . ILE B 1 41 ? -6.883 -13.57 -9.359 1 94.06 41 ILE B C 1
ATOM 1457 O O . ILE B 1 41 ? -6.754 -13.688 -8.133 1 94.06 41 ILE B O 1
ATOM 1461 N N . ASN B 1 42 ? -7.879 -14.109 -10.047 1 92.94 42 ASN B N 1
ATOM 1462 C CA . ASN B 1 42 ? -8.883 -14.898 -9.344 1 92.94 42 ASN B CA 1
ATOM 1463 C C . ASN B 1 42 ? -8.352 -16.281 -8.977 1 92.94 42 ASN B C 1
ATOM 1465 O O . ASN B 1 42 ? -7.535 -16.859 -9.703 1 92.94 42 ASN B O 1
ATOM 1469 N N . VAL B 1 43 ? -8.836 -16.734 -7.832 1 93.62 43 VAL B N 1
ATOM 1470 C CA . VAL B 1 43 ? -8.547 -18.094 -7.414 1 93.62 43 VAL B CA 1
ATOM 1471 C C . VAL B 1 43 ? -9.82 -18.938 -7.473 1 93.62 43 VAL B C 1
ATOM 1473 O O . VAL B 1 43 ? -10.789 -18.656 -6.766 1 93.62 43 VAL B O 1
ATOM 1476 N N . HIS B 1 44 ? -9.758 -19.969 -8.305 1 93.06 44 HIS B N 1
ATOM 1477 C CA . HIS B 1 44 ? -10.891 -20.875 -8.461 1 93.06 44 HIS B CA 1
ATOM 1478 C C . HIS B 1 44 ? -10.68 -22.156 -7.664 1 93.06 44 HIS B C 1
ATOM 1480 O O . HIS B 1 44 ? -9.703 -22.266 -6.922 1 93.06 44 HIS B O 1
ATOM 1486 N N . ALA B 1 45 ? -11.664 -23.016 -7.785 1 90.31 45 ALA B N 1
ATOM 1487 C CA . ALA B 1 45 ? -11.578 -24.297 -7.094 1 90.31 45 ALA B CA 1
ATOM 1488 C C . ALA B 1 45 ? -10.336 -25.062 -7.531 1 90.31 45 ALA B C 1
ATOM 1490 O O . ALA B 1 45 ? -9.703 -25.75 -6.723 1 90.31 45 ALA B O 1
ATOM 1491 N N . ASN B 1 46 ? -9.922 -24.906 -8.766 1 90.81 46 ASN B N 1
ATOM 1492 C CA . ASN B 1 46 ? -8.789 -25.641 -9.305 1 90.81 46 ASN B CA 1
ATOM 1493 C C . ASN B 1 46 ? -7.496 -24.844 -9.203 1 90.81 46 ASN B C 1
ATOM 1495 O O . ASN B 1 46 ? -6.48 -25.219 -9.781 1 90.81 46 ASN B O 1
ATOM 1499 N N . GLY B 1 47 ? -7.555 -23.75 -8.523 1 93.62 47 GLY B N 1
ATOM 1500 C CA . GLY B 1 47 ? -6.348 -22.953 -8.344 1 93.62 47 GLY B CA 1
ATOM 1501 C C . GLY B 1 47 ? -6.445 -21.578 -8.969 1 93.62 47 GLY B C 1
ATOM 1502 O O . GLY B 1 47 ? -7.523 -21.156 -9.391 1 93.62 47 GLY B O 1
ATOM 1503 N N . PRO B 1 48 ? -5.273 -20.891 -9.016 1 96.12 48 PRO B N 1
ATOM 1504 C CA . PRO B 1 48 ? -5.266 -19.531 -9.562 1 96.12 48 PRO B CA 1
ATOM 1505 C C . PRO B 1 48 ? -5.531 -19.5 -11.062 1 96.12 48 PRO B C 1
ATOM 1507 O O . PRO B 1 48 ? -5.266 -20.484 -11.758 1 96.12 48 PRO B O 1
ATOM 1510 N N . ASP B 1 49 ? -6.09 -18.391 -11.539 1 96.44 49 ASP B N 1
ATOM 1511 C CA . ASP B 1 49 ? -6.199 -18.141 -12.969 1 96.44 49 ASP B CA 1
ATOM 1512 C C . ASP B 1 49 ? -4.824 -17.922 -13.602 1 96.44 49 ASP B C 1
ATOM 1514 O O . ASP B 1 49 ? -4.438 -16.781 -13.883 1 96.44 49 ASP B O 1
ATOM 1518 N N . TRP B 1 50 ? -4.176 -18.984 -14.023 1 97.31 50 TRP B N 1
ATOM 1519 C CA . TRP B 1 50 ? -2.807 -18.953 -14.523 1 97.31 50 TRP B CA 1
ATOM 1520 C C . TRP B 1 50 ? -2.746 -18.266 -15.883 1 97.31 50 TRP B C 1
ATOM 1522 O O . TRP B 1 50 ? -1.731 -17.656 -16.234 1 97.31 50 TRP B O 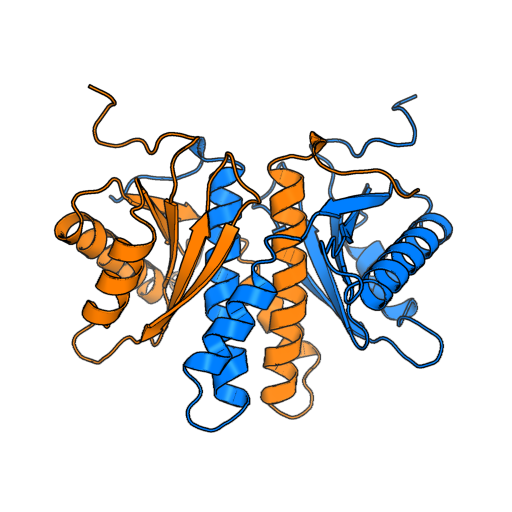1
ATOM 1532 N N . VAL B 1 51 ? -3.756 -18.344 -16.594 1 96.69 51 VAL B N 1
ATOM 1533 C CA . VAL B 1 51 ? -3.795 -17.688 -17.891 1 96.69 51 VAL B CA 1
ATOM 1534 C C . VAL B 1 51 ? -3.688 -16.172 -17.719 1 96.69 51 VAL B C 1
ATOM 1536 O O . VAL B 1 51 ? -2.912 -15.516 -18.406 1 96.69 51 VAL B O 1
ATOM 1539 N N . ALA B 1 52 ? -4.457 -15.727 -16.781 1 95.06 52 ALA B N 1
ATOM 1540 C CA . ALA B 1 52 ? -4.391 -14.305 -16.469 1 95.06 52 ALA B CA 1
ATOM 1541 C C . ALA B 1 52 ? -3.004 -13.914 -15.977 1 95.06 52 ALA B C 1
ATOM 1543 O O . ALA B 1 52 ? -2.473 -12.867 -16.359 1 95.06 52 ALA B O 1
ATOM 1544 N N . LEU B 1 53 ? -2.416 -14.734 -15.18 1 97 53 LEU B N 1
ATOM 1545 C CA . LEU B 1 53 ? -1.098 -14.438 -14.633 1 97 53 LEU B CA 1
ATOM 1546 C C . LEU B 1 53 ? -0.028 -14.508 -15.719 1 97 53 LEU B C 1
ATOM 1548 O O . LEU B 1 53 ? 0.925 -13.727 -15.711 1 97 53 LEU B O 1
ATOM 1552 N N . ASP B 1 54 ? -0.218 -15.398 -16.641 1 97.88 54 ASP B N 1
ATOM 1553 C CA . ASP B 1 54 ? 0.698 -15.484 -17.781 1 97.88 54 ASP B CA 1
ATOM 1554 C C . ASP B 1 54 ? 0.729 -14.18 -18.562 1 97.88 54 ASP B C 1
ATOM 1556 O O . ASP B 1 54 ? 1.786 -13.758 -19.031 1 97.88 54 ASP B O 1
ATOM 1560 N N . ARG B 1 55 ? -0.363 -13.609 -18.703 1 96.44 55 ARG B N 1
ATOM 1561 C CA . ARG B 1 55 ? -0.446 -12.336 -19.406 1 96.44 55 ARG B CA 1
ATOM 1562 C C . ARG B 1 55 ? 0.335 -11.25 -18.688 1 96.44 55 ARG B C 1
ATOM 1564 O O . ARG B 1 55 ? 1.064 -10.477 -19.312 1 96.44 55 ARG B O 1
ATOM 1571 N N . VAL B 1 56 ? 0.189 -11.227 -17.422 1 94.56 56 VAL B N 1
ATOM 1572 C CA . VAL B 1 56 ? 0.902 -10.25 -16.609 1 94.56 56 VAL B CA 1
ATOM 1573 C C . VAL B 1 56 ? 2.406 -10.492 -16.703 1 94.56 56 VAL B C 1
ATOM 1575 O O . VAL B 1 56 ? 3.186 -9.555 -16.891 1 94.56 56 VAL B O 1
ATOM 1578 N N . HIS B 1 57 ? 2.732 -11.734 -16.578 1 96.56 57 HIS B N 1
ATOM 1579 C CA . HIS B 1 57 ? 4.137 -12.125 -16.656 1 96.56 57 HIS B CA 1
ATOM 1580 C C . HIS B 1 57 ? 4.754 -11.727 -17.984 1 96.56 57 HIS B C 1
ATOM 1582 O O . HIS B 1 57 ? 5.875 -11.219 -18.031 1 96.56 57 HIS B O 1
ATOM 1588 N N . LYS B 1 58 ? 4.082 -11.953 -19.016 1 96.56 58 LYS B N 1
ATOM 1589 C CA . LYS B 1 58 ? 4.562 -11.625 -20.359 1 96.56 58 LYS B CA 1
ATOM 1590 C C . LYS B 1 58 ? 4.707 -10.117 -20.531 1 96.56 58 LYS B C 1
ATOM 1592 O O . LYS B 1 58 ? 5.629 -9.648 -21.203 1 96.56 58 LYS B O 1
ATOM 1597 N N . GLU B 1 59 ? 3.852 -9.438 -19.984 1 93.38 59 GLU B N 1
ATOM 1598 C CA . GLU B 1 59 ? 3.828 -7.98 -20.109 1 93.38 59 GLU B CA 1
ATOM 1599 C C . GLU B 1 59 ? 5.012 -7.34 -19.391 1 93.38 59 GLU B C 1
ATOM 1601 O O . GLU B 1 59 ? 5.637 -6.418 -19.922 1 93.38 59 GLU B O 1
ATOM 1606 N N . TRP B 1 60 ? 5.367 -7.848 -18.266 1 92.31 60 TRP B N 1
ATOM 1607 C CA . TRP B 1 60 ? 6.305 -7.113 -17.422 1 92.31 60 TRP B CA 1
ATOM 1608 C C . TRP B 1 60 ? 7.68 -7.777 -17.422 1 92.31 60 TRP B C 1
ATOM 1610 O O . TRP B 1 60 ? 8.672 -7.168 -17.031 1 92.31 60 TRP B O 1
ATOM 1620 N N . ARG B 1 61 ? 7.723 -9.031 -17.75 1 94.62 61 ARG B N 1
ATOM 1621 C CA . ARG B 1 61 ? 8.969 -9.781 -17.875 1 94.62 61 ARG B CA 1
ATOM 1622 C C . ARG B 1 61 ? 9.852 -9.609 -16.641 1 94.62 61 ARG B C 1
ATOM 1624 O O . ARG B 1 61 ? 10.992 -9.164 -16.75 1 94.62 61 ARG B O 1
ATOM 1631 N N . PRO B 1 62 ? 9.344 -10.109 -15.516 1 95.5 62 PRO B N 1
ATOM 1632 C CA . PRO B 1 62 ? 10.109 -9.953 -14.273 1 95.5 62 PRO B CA 1
ATOM 1633 C C . PRO B 1 62 ? 11.344 -10.852 -14.227 1 95.5 62 PRO B C 1
ATOM 1635 O O . PRO B 1 62 ? 11.383 -11.883 -14.906 1 95.5 62 PRO B O 1
ATOM 1638 N N . ALA B 1 63 ? 12.32 -10.383 -13.414 1 95 63 ALA B N 1
ATOM 1639 C CA . ALA B 1 63 ? 13.5 -11.203 -13.156 1 95 63 ALA B CA 1
ATOM 1640 C C . ALA B 1 63 ? 13.391 -11.914 -11.812 1 95 63 ALA B C 1
ATOM 1642 O O . ALA B 1 63 ? 14.242 -12.734 -11.461 1 95 63 ALA B O 1
ATOM 1643 N N . GLY B 1 64 ? 12.406 -11.648 -11.031 1 94.94 64 GLY B N 1
ATOM 1644 C CA . GLY B 1 64 ? 12.141 -12.273 -9.75 1 94.94 64 GLY B CA 1
ATOM 1645 C C . GLY B 1 64 ? 10.703 -12.109 -9.281 1 94.94 64 GLY B C 1
ATOM 1646 O O . GLY B 1 64 ? 9.969 -11.273 -9.812 1 94.94 64 GLY B O 1
ATOM 1647 N N . LEU B 1 65 ? 10.336 -12.945 -8.344 1 96.38 65 LEU B N 1
ATOM 1648 C CA . LEU B 1 65 ? 8.977 -12.977 -7.801 1 96.38 65 LEU B CA 1
ATOM 1649 C C . LEU B 1 65 ? 9 -12.914 -6.277 1 96.38 65 LEU B C 1
ATOM 1651 O O . LEU B 1 65 ? 9.82 -13.57 -5.637 1 96.38 65 LEU B O 1
ATOM 1655 N N . VAL B 1 66 ? 8.156 -12.008 -5.719 1 95 66 VAL B N 1
ATOM 1656 C CA . VAL B 1 66 ? 8.102 -11.781 -4.277 1 95 66 VAL B CA 1
ATOM 1657 C C . VAL B 1 66 ? 6.711 -12.133 -3.748 1 95 66 VAL B C 1
ATOM 1659 O O . VAL B 1 66 ? 5.703 -11.625 -4.242 1 95 66 VAL B O 1
ATOM 1662 N N . VAL B 1 67 ? 6.664 -13.047 -2.766 1 95.19 67 VAL B N 1
ATOM 1663 C CA . VAL B 1 67 ? 5.391 -13.484 -2.203 1 95.19 67 VAL B CA 1
ATOM 1664 C C . VAL B 1 67 ? 5.32 -13.109 -0.725 1 95.19 67 VAL B C 1
ATOM 1666 O O . VAL B 1 67 ? 6.281 -13.32 0.022 1 95.19 67 VAL B O 1
ATOM 1669 N N . GLY B 1 68 ? 4.223 -12.477 -0.351 1 91.94 68 GLY B N 1
ATOM 1670 C CA . GLY B 1 68 ? 4.012 -12.219 1.065 1 91.94 68 GLY B CA 1
ATOM 1671 C C . GLY B 1 68 ? 3.898 -13.492 1.89 1 91.94 68 GLY B C 1
ATOM 1672 O O . GLY B 1 68 ? 3.275 -14.461 1.457 1 91.94 68 GLY B O 1
ATOM 1673 N N . ASP B 1 69 ? 4.523 -13.477 3.074 1 89.56 69 ASP B N 1
ATOM 1674 C CA . ASP B 1 69 ? 4.48 -14.594 4.016 1 89.56 69 ASP B CA 1
ATOM 1675 C C . ASP B 1 69 ? 3.766 -14.195 5.305 1 89.56 69 ASP B C 1
ATOM 1677 O O . ASP B 1 69 ? 4.34 -13.508 6.152 1 89.56 69 ASP B O 1
ATOM 1681 N N . PRO B 1 70 ? 2.463 -14.648 5.414 1 80.94 70 PRO B N 1
ATOM 1682 C CA . PRO B 1 70 ? 1.702 -14.273 6.609 1 80.94 70 PRO B CA 1
ATOM 1683 C C . PRO B 1 70 ? 2.242 -14.922 7.883 1 80.94 70 PRO B C 1
ATOM 1685 O O . PRO B 1 70 ? 1.827 -16.031 8.234 1 80.94 70 PRO B O 1
ATOM 1688 N N . LEU B 1 71 ? 3.441 -14.562 8.359 1 70.75 71 LEU B N 1
ATOM 1689 C CA . LEU B 1 71 ? 4 -15.172 9.562 1 70.75 71 LEU B CA 1
ATOM 1690 C C . LEU B 1 71 ? 3.217 -14.742 10.805 1 70.75 71 LEU B C 1
ATOM 1692 O O . LEU B 1 71 ? 2.99 -13.555 11.016 1 70.75 71 LEU B O 1
ATOM 1696 N N . THR B 1 72 ? 2.258 -15.523 11.258 1 61.78 72 THR B N 1
ATOM 1697 C CA . THR B 1 72 ? 1.625 -15.188 12.523 1 61.78 72 THR B CA 1
ATOM 1698 C C . THR B 1 72 ? 2.197 -16.031 13.656 1 61.78 72 THR B C 1
ATOM 1700 O O . THR B 1 72 ? 2.789 -17.078 13.414 1 61.78 72 THR B O 1
ATOM 1703 N N . LEU B 1 73 ? 2.318 -15.352 14.82 1 55.03 73 LEU B N 1
ATOM 1704 C CA . LEU B 1 73 ? 2.717 -16.078 16.031 1 55.03 73 LEU B CA 1
ATOM 1705 C C . LEU B 1 73 ? 1.737 -17.203 16.328 1 55.03 73 LEU B C 1
ATOM 1707 O O . LEU B 1 73 ? 2.092 -18.172 17.016 1 55.03 73 LEU B O 1
ATOM 1711 N N . ASP B 1 74 ? 0.503 -16.938 15.906 1 59.12 74 ASP B N 1
ATOM 1712 C CA . ASP B 1 74 ? -0.49 -17.922 16.328 1 59.12 74 ASP B CA 1
ATOM 1713 C C . ASP B 1 74 ? -0.812 -18.891 15.188 1 59.12 74 ASP B C 1
ATOM 1715 O O . ASP B 1 74 ? -0.502 -18.625 14.023 1 59.12 74 ASP B O 1
ATOM 1719 N N . ASP B 1 75 ? -1.304 -20.031 15.531 1 56 75 ASP B N 1
ATOM 1720 C CA . ASP B 1 75 ? -1.678 -21.188 14.711 1 56 75 ASP B CA 1
ATOM 1721 C C . ASP B 1 75 ? -2.645 -20.766 13.602 1 56 75 ASP B C 1
ATOM 1723 O O . ASP B 1 75 ? -2.764 -21.469 12.586 1 56 75 ASP B O 1
ATOM 1727 N N . LYS B 1 76 ? -3.314 -19.656 13.766 1 55.59 76 LYS B N 1
ATOM 1728 C CA . LYS B 1 76 ? -4.441 -19.312 12.906 1 55.59 76 LYS B CA 1
ATOM 1729 C C . LYS B 1 76 ? -3.969 -18.938 11.5 1 55.59 76 LYS B C 1
ATOM 1731 O O . LYS B 1 76 ? -4.707 -19.109 10.523 1 55.59 76 LYS B O 1
ATOM 1736 N N . ASP B 1 77 ? -2.721 -18.578 11.344 1 64.44 77 ASP B N 1
ATOM 1737 C CA . ASP B 1 77 ? -2.23 -18.125 10.055 1 64.44 77 ASP B CA 1
ATOM 1738 C C . ASP B 1 77 ? -1.628 -19.266 9.25 1 64.44 77 ASP B C 1
ATOM 1740 O O . ASP B 1 77 ? -1.101 -19.062 8.156 1 64.44 77 ASP B O 1
ATOM 1744 N N . GLN B 1 78 ? -2.061 -20.406 9.703 1 79.19 78 GLN B N 1
ATOM 1745 C CA . GLN B 1 78 ? -1.451 -21.594 9.109 1 79.19 78 GLN B CA 1
ATOM 1746 C C . GLN B 1 78 ? -2.016 -21.875 7.723 1 79.19 78 GLN B C 1
ATOM 1748 O O . GLN B 1 78 ? -1.262 -22.109 6.773 1 79.19 78 GLN B O 1
ATOM 1753 N N . PRO B 1 79 ? -3.328 -21.734 7.625 1 85.81 79 PRO B N 1
ATOM 1754 C CA . PRO B 1 79 ? -3.824 -22 6.273 1 85.81 79 PRO B CA 1
ATOM 1755 C C . PRO B 1 79 ? -3.367 -20.953 5.254 1 85.81 79 PRO B C 1
ATOM 1757 O O . PRO B 1 79 ? -3.039 -21.297 4.117 1 85.81 79 PRO B O 1
ATOM 1760 N N . ALA B 1 80 ? -3.316 -19.781 5.656 1 87.81 80 ALA B N 1
ATOM 1761 C CA . ALA B 1 80 ? -2.891 -18.703 4.762 1 87.81 80 ALA B CA 1
ATOM 1762 C C . ALA B 1 80 ? -1.419 -18.859 4.387 1 87.81 80 ALA B C 1
ATOM 1764 O O . ALA B 1 80 ? -1.04 -18.641 3.232 1 87.81 80 ALA B O 1
ATOM 1765 N N . ARG B 1 81 ? -0.675 -19.234 5.352 1 89.44 81 ARG B N 1
ATOM 1766 C CA . ARG B 1 81 ? 0.75 -19.438 5.105 1 89.44 81 ARG B CA 1
ATOM 1767 C C . ARG B 1 81 ? 0.988 -20.609 4.168 1 89.44 81 ARG B C 1
ATOM 1769 O O . ARG B 1 81 ? 1.824 -20.531 3.266 1 89.44 81 ARG B O 1
ATOM 1776 N N . LYS B 1 82 ? 0.262 -21.656 4.41 1 91.81 82 LYS B N 1
ATOM 1777 C CA . LYS B 1 82 ? 0.363 -22.828 3.533 1 91.81 82 LYS B CA 1
ATOM 1778 C C . LYS B 1 82 ? -0.01 -22.469 2.098 1 91.81 82 LYS B C 1
ATOM 1780 O O . LYS B 1 82 ? 0.659 -22.891 1.152 1 91.81 82 LYS B O 1
ATOM 1785 N N . ARG B 1 83 ? -1.037 -21.672 1.942 1 93 83 ARG B N 1
ATOM 1786 C CA . ARG B 1 83 ? -1.479 -21.25 0.62 1 93 83 ARG B CA 1
ATOM 1787 C C . ARG B 1 83 ? -0.416 -20.391 -0.064 1 93 83 ARG B C 1
ATOM 1789 O O . ARG B 1 83 ? -0.128 -20.578 -1.247 1 93 83 ARG B O 1
ATOM 1796 N N . ALA B 1 84 ? 0.144 -19.516 0.699 1 93.62 84 ALA B N 1
ATOM 1797 C CA . ALA B 1 84 ? 1.177 -18.625 0.162 1 93.62 84 ALA B CA 1
ATOM 1798 C C . ALA B 1 84 ? 2.398 -19.422 -0.286 1 93.62 84 ALA B C 1
ATOM 1800 O O . ALA B 1 84 ? 2.939 -19.188 -1.37 1 93.62 84 ALA B O 1
ATOM 1801 N N . HIS B 1 85 ? 2.77 -20.359 0.512 1 94.69 85 HIS B N 1
ATOM 1802 C CA . HIS B 1 85 ? 3.928 -21.188 0.184 1 94.69 85 HIS B CA 1
ATOM 1803 C C . HIS B 1 85 ? 3.652 -22.062 -1.033 1 94.69 85 HIS B C 1
ATOM 1805 O O . HIS B 1 85 ? 4.52 -22.234 -1.896 1 94.69 85 HIS B O 1
ATOM 1811 N N . ALA B 1 86 ? 2.488 -22.625 -1.059 1 95.75 86 ALA B N 1
ATOM 1812 C CA . ALA B 1 86 ? 2.117 -23.453 -2.205 1 95.75 86 ALA B CA 1
ATOM 1813 C C . ALA B 1 86 ? 2.129 -22.641 -3.494 1 95.75 86 ALA B C 1
ATOM 1815 O O . ALA B 1 86 ? 2.652 -23.094 -4.516 1 95.75 86 ALA B O 1
ATOM 1816 N N . PHE B 1 87 ? 1.59 -21.516 -3.367 1 97.44 87 PHE B N 1
ATOM 1817 C CA . PHE B 1 87 ? 1.571 -20.625 -4.52 1 97.44 87 PHE B CA 1
ATOM 1818 C C . PHE B 1 87 ? 2.988 -20.266 -4.949 1 97.44 87 PHE B C 1
ATOM 1820 O O . PHE B 1 87 ? 3.301 -20.281 -6.141 1 97.44 87 PHE B O 1
ATOM 1827 N N . ALA B 1 88 ? 3.814 -19.984 -4.051 1 97.06 88 ALA B N 1
ATOM 1828 C CA . ALA B 1 88 ? 5.203 -19.625 -4.336 1 97.06 88 ALA B CA 1
ATOM 1829 C C . ALA B 1 88 ? 5.918 -20.766 -5.059 1 97.06 88 ALA B C 1
ATOM 1831 O O . ALA B 1 88 ? 6.672 -20.531 -6.008 1 97.06 88 ALA B O 1
ATOM 1832 N N . ARG B 1 89 ? 5.664 -21.969 -4.625 1 96.62 89 ARG B N 1
ATOM 1833 C CA . ARG B 1 89 ? 6.27 -23.125 -5.262 1 96.62 89 ARG B CA 1
ATOM 1834 C C . ARG B 1 89 ? 5.789 -23.281 -6.699 1 96.62 89 ARG B C 1
ATOM 1836 O O . ARG B 1 89 ? 6.582 -23.562 -7.598 1 96.62 89 ARG B O 1
ATOM 1843 N N . GLU B 1 90 ? 4.539 -23.078 -6.891 1 97.38 90 GLU B N 1
ATOM 1844 C CA . GLU B 1 90 ? 3.98 -23.172 -8.234 1 97.38 90 GLU B CA 1
ATOM 1845 C C . GLU B 1 90 ? 4.555 -22.094 -9.148 1 97.38 90 GLU B C 1
ATOM 1847 O O . GLU B 1 90 ? 4.82 -22.344 -10.328 1 97.38 90 GLU B O 1
ATOM 1852 N N . LEU B 1 91 ? 4.695 -20.922 -8.609 1 97.44 91 LEU B N 1
ATOM 1853 C CA . LEU B 1 91 ? 5.324 -19.844 -9.352 1 97.44 91 LEU B CA 1
ATOM 1854 C C . LEU B 1 91 ? 6.711 -20.25 -9.836 1 97.44 91 LEU B C 1
ATOM 1856 O O . LEU B 1 91 ? 7.043 -20.047 -11.008 1 97.44 91 LEU B O 1
ATOM 1860 N N . ARG B 1 92 ? 7.469 -20.766 -8.922 1 95.75 92 ARG B N 1
ATOM 1861 C CA . ARG B 1 92 ? 8.844 -21.156 -9.234 1 95.75 92 ARG B CA 1
ATOM 1862 C C . ARG B 1 92 ? 8.875 -22.188 -10.344 1 95.75 92 ARG B C 1
ATOM 1864 O O . ARG B 1 92 ? 9.688 -22.109 -11.266 1 95.75 92 ARG B O 1
ATOM 1871 N N . GLU B 1 93 ? 8.055 -23.156 -10.242 1 96.5 93 GLU B N 1
ATOM 1872 C CA . GLU B 1 93 ? 7.996 -24.234 -11.234 1 96.5 93 GLU B CA 1
ATOM 1873 C C . GLU B 1 93 ? 7.543 -23.703 -12.586 1 96.5 93 GLU B C 1
ATOM 1875 O O . GLU B 1 93 ? 8.086 -24.078 -13.625 1 96.5 93 GLU B O 1
ATOM 1880 N N . ARG B 1 94 ? 6.68 -22.812 -12.547 1 97 94 ARG B N 1
ATOM 1881 C CA . ARG B 1 94 ? 6.027 -22.375 -13.781 1 97 94 ARG B CA 1
ATOM 1882 C C . ARG B 1 94 ? 6.914 -21.422 -14.555 1 97 94 ARG B C 1
ATOM 1884 O O . ARG B 1 94 ? 6.973 -21.469 -15.789 1 97 94 ARG B O 1
ATOM 1891 N N . TYR B 1 95 ? 7.57 -20.547 -13.828 1 97.25 95 TYR B N 1
ATOM 1892 C CA . TYR B 1 95 ? 8.258 -19.469 -14.523 1 97.25 95 TYR B CA 1
ATOM 1893 C C . TYR B 1 95 ? 9.766 -19.625 -14.438 1 97.25 95 TYR B C 1
ATOM 1895 O O . TYR B 1 95 ? 10.516 -18.891 -15.086 1 97.25 95 TYR B O 1
ATOM 1903 N N . ALA B 1 96 ? 10.242 -20.531 -13.617 1 95.94 96 ALA B N 1
ATOM 1904 C CA . ALA B 1 96 ? 11.664 -20.797 -13.453 1 95.94 96 ALA B CA 1
ATOM 1905 C C . ALA B 1 96 ? 12.438 -19.531 -13.094 1 95.94 96 ALA B C 1
ATOM 1907 O O . ALA B 1 96 ? 13.492 -19.25 -13.672 1 95.94 96 ALA B O 1
ATOM 1908 N N . LEU B 1 97 ? 11.914 -18.75 -12.227 1 94.75 97 LEU B N 1
ATOM 1909 C CA . LEU B 1 97 ? 12.508 -17.531 -11.703 1 94.75 97 LEU B CA 1
ATOM 1910 C C . LEU B 1 97 ? 12.734 -17.625 -10.195 1 94.75 97 LEU B C 1
ATOM 1912 O O . LEU B 1 97 ? 12.07 -18.422 -9.523 1 94.75 97 LEU B O 1
ATOM 1916 N N . PRO B 1 98 ? 13.703 -16.875 -9.688 1 94.56 98 PRO B N 1
ATOM 1917 C CA . PRO B 1 98 ? 13.828 -16.812 -8.234 1 94.56 98 PRO B CA 1
ATOM 1918 C C . PRO B 1 98 ? 12.547 -16.312 -7.555 1 94.56 98 PRO B C 1
ATOM 1920 O O . PRO B 1 98 ? 11.906 -15.375 -8.039 1 94.56 98 PRO B O 1
ATOM 1923 N N . VAL B 1 99 ? 12.156 -17.047 -6.477 1 95.75 99 VAL B N 1
ATOM 1924 C CA . VAL B 1 99 ? 11.008 -16.672 -5.668 1 95.75 99 VAL B CA 1
ATOM 1925 C C . VAL B 1 99 ? 11.438 -16.469 -4.215 1 95.75 99 VAL B C 1
ATOM 1927 O O . VAL B 1 99 ? 12.102 -17.344 -3.639 1 95.75 99 VAL B O 1
ATOM 1930 N N . VAL B 1 100 ? 11.062 -15.266 -3.635 1 94.38 100 VAL B N 1
ATOM 1931 C CA . VAL B 1 100 ? 11.391 -15.016 -2.236 1 94.38 100 VAL B CA 1
ATOM 1932 C C . VAL B 1 100 ? 10.117 -14.664 -1.459 1 94.38 100 VAL B C 1
ATOM 1934 O O . VAL B 1 100 ? 9.109 -14.289 -2.051 1 94.38 100 VAL B O 1
ATOM 1937 N N . LEU B 1 101 ? 10.242 -14.898 -0.116 1 92.69 101 LEU B N 1
ATOM 1938 C CA . LEU B 1 101 ? 9.133 -14.602 0.785 1 92.69 101 LEU B CA 1
ATOM 1939 C C . LEU B 1 101 ? 9.422 -13.352 1.608 1 92.69 101 LEU B C 1
ATOM 1941 O O . LEU B 1 101 ? 10.555 -13.141 2.053 1 92.69 101 LEU B O 1
A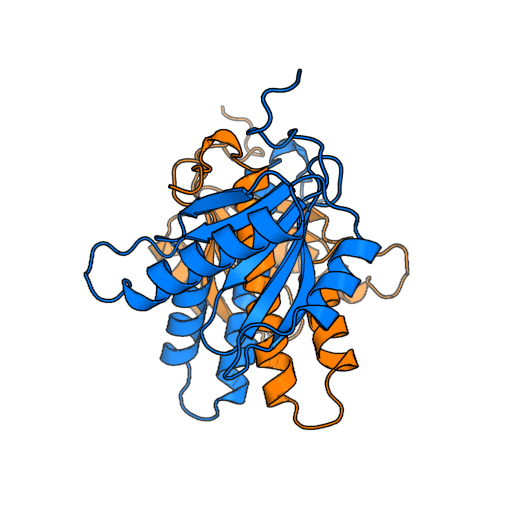TOM 1945 N N . ILE B 1 102 ? 8.398 -12.562 1.731 1 88.56 102 ILE B N 1
ATOM 1946 C CA . ILE B 1 102 ? 8.508 -11.375 2.58 1 88.56 102 ILE B CA 1
ATOM 1947 C C . ILE B 1 102 ? 7.598 -11.531 3.797 1 88.56 102 ILE B C 1
ATOM 1949 O O . ILE B 1 102 ? 6.41 -11.836 3.658 1 88.56 102 ILE B O 1
ATOM 1953 N N . ASP B 1 103 ? 8.094 -11.336 4.953 1 82.69 103 ASP B N 1
ATOM 1954 C CA . ASP B 1 103 ? 7.355 -11.414 6.211 1 82.69 103 ASP B CA 1
ATOM 1955 C C . ASP B 1 103 ? 6.344 -10.273 6.324 1 82.69 103 ASP B C 1
ATOM 1957 O O . ASP B 1 103 ? 6.715 -9.102 6.254 1 82.69 103 ASP B O 1
ATOM 1961 N N . GLU B 1 104 ? 5.07 -10.711 6.598 1 76.12 104 GLU B N 1
ATOM 1962 C CA . GLU B 1 104 ? 3.992 -9.727 6.602 1 76.12 104 GLU B CA 1
ATOM 1963 C C . GLU B 1 104 ? 3.582 -9.367 8.023 1 76.12 104 GLU B C 1
ATOM 1965 O O . GLU B 1 104 ? 2.6 -8.648 8.227 1 76.12 104 GLU B O 1
ATOM 1970 N N . ARG B 1 105 ? 3.973 -10 9.148 1 61.94 105 ARG B N 1
ATOM 1971 C CA . ARG B 1 105 ? 3.488 -9.773 10.508 1 61.94 105 ARG B CA 1
ATOM 1972 C C . ARG B 1 105 ? 3.109 -8.312 10.711 1 61.94 105 ARG B C 1
ATOM 1974 O O . ARG B 1 105 ? 2.168 -8.008 11.445 1 61.94 105 ARG B O 1
ATOM 1981 N N . SER B 1 106 ? 3.641 -7.426 10.367 1 55.72 106 SER B N 1
ATOM 1982 C CA . SER B 1 106 ? 3.172 -6.055 10.516 1 55.72 106 SER B CA 1
ATOM 1983 C C . SER B 1 106 ? 2.357 -5.613 9.305 1 55.72 106 SER B C 1
ATOM 1985 O O . SER B 1 106 ? 2.721 -4.656 8.617 1 55.72 106 SER B O 1
ATOM 1987 N N . SER B 1 107 ? 1.292 -6.562 9.008 1 57.03 107 SER B N 1
ATOM 1988 C CA . SER B 1 107 ? 0.697 -6.316 7.703 1 57.03 107 SER B CA 1
ATOM 1989 C C . SER B 1 107 ? -0.135 -5.039 7.707 1 57.03 107 SER B C 1
ATOM 1991 O O . SER B 1 107 ? -0.937 -4.816 8.617 1 57.03 107 SER B O 1
ATOM 1993 N N . SER B 1 108 ? 0.126 -4.066 6.789 1 61.22 108 SER B N 1
ATOM 1994 C CA . SER B 1 108 ? -0.564 -2.803 6.547 1 61.22 108 SER B CA 1
ATOM 1995 C C . SER B 1 108 ? -2.021 -3.037 6.156 1 61.22 108 SER B C 1
ATOM 1997 O O . SER B 1 108 ? -2.904 -2.273 6.551 1 61.22 108 SER B O 1
ATOM 1999 N N . VAL B 1 109 ? -2.379 -4.25 5.633 1 59.66 109 VAL B N 1
ATOM 2000 C CA . VAL B 1 109 ? -3.734 -4.512 5.156 1 59.66 109 VAL B CA 1
ATOM 2001 C C . VAL B 1 109 ? -4.652 -4.801 6.344 1 59.66 109 VAL B C 1
ATOM 2003 O O . VAL B 1 109 ? -5.75 -4.246 6.438 1 59.66 109 VAL B O 1
ATOM 2006 N N . GLU B 1 110 ? -4.145 -5.711 7.133 1 64.5 110 GLU B N 1
ATOM 2007 C CA . GLU B 1 110 ? -4.949 -6.008 8.312 1 64.5 110 GLU B CA 1
ATOM 2008 C C . GLU B 1 110 ? -5.18 -4.758 9.156 1 64.5 110 GLU B C 1
ATOM 2010 O O . GLU B 1 110 ? -6.289 -4.527 9.641 1 64.5 110 GLU B O 1
ATOM 2015 N N . ALA B 1 111 ? -4.137 -4.031 9.281 1 65.62 111 ALA B N 1
ATOM 2016 C CA . ALA B 1 111 ? -4.266 -2.781 10.023 1 65.62 111 ALA B CA 1
ATOM 2017 C C . ALA B 1 111 ? -5.27 -1.848 9.352 1 65.62 111 ALA B C 1
ATOM 2019 O O . ALA B 1 111 ? -6.113 -1.247 10.023 1 65.62 111 ALA B O 1
ATOM 2020 N N . ALA B 1 112 ? -5.18 -1.823 8.031 1 66.06 112 ALA B N 1
ATOM 2021 C CA . ALA B 1 112 ? -6.109 -0.994 7.27 1 66.06 112 ALA B CA 1
ATOM 2022 C C . ALA B 1 112 ? -7.543 -1.487 7.43 1 66.06 112 ALA B C 1
ATOM 2024 O O . ALA B 1 112 ? -8.469 -0.687 7.598 1 66.06 112 ALA B O 1
ATOM 2025 N N . GLN B 1 113 ? -7.711 -2.773 7.398 1 63.41 113 GLN B N 1
ATOM 2026 C CA . GLN B 1 113 ? -9.039 -3.363 7.547 1 63.41 113 GLN B CA 1
ATOM 2027 C C . GLN B 1 113 ? -9.586 -3.139 8.953 1 63.41 113 GLN B C 1
ATOM 2029 O O . GLN B 1 113 ? -10.766 -2.83 9.125 1 63.41 113 GLN B O 1
ATOM 2034 N N . ARG B 1 114 ? -8.75 -3.402 9.859 1 64.56 114 ARG B N 1
ATOM 2035 C CA . ARG B 1 114 ? -9.156 -3.158 11.242 1 64.56 114 ARG B CA 1
ATOM 2036 C C . ARG B 1 114 ? -9.625 -1.72 11.43 1 64.56 114 ARG B C 1
ATOM 2038 O O . ARG B 1 114 ? -10.664 -1.477 12.047 1 64.56 114 ARG B O 1
ATOM 2045 N N . PHE B 1 115 ? -8.914 -0.894 10.914 1 63.94 115 PHE B N 1
ATOM 2046 C CA . PHE B 1 115 ? -9.25 0.521 10.992 1 63.94 115 PHE B CA 1
ATOM 2047 C C . PHE B 1 115 ? -10.602 0.79 10.344 1 63.94 115 PHE B C 1
ATOM 2049 O O . PHE B 1 115 ? -11.43 1.517 10.891 1 63.94 115 PHE B O 1
ATOM 2056 N N . ALA B 1 116 ? -10.734 0.274 9.172 1 62.97 116 ALA B N 1
ATOM 2057 C CA . ALA B 1 116 ? -11.984 0.461 8.445 1 62.97 116 ALA B CA 1
ATOM 2058 C C . ALA B 1 116 ? -13.172 -0.077 9.242 1 62.97 116 ALA B C 1
ATOM 2060 O O . ALA B 1 116 ? -14.25 0.517 9.242 1 62.97 116 ALA B O 1
ATOM 2061 N N . ARG B 1 117 ? -12.977 -1.135 9.898 1 62.53 117 ARG B N 1
ATOM 2062 C CA . ARG B 1 117 ? -14.039 -1.771 10.68 1 62.53 117 ARG B CA 1
ATOM 2063 C C . ARG B 1 117 ? -14.406 -0.927 11.898 1 62.53 117 ARG B C 1
ATOM 2065 O O . ARG B 1 117 ? -15.57 -0.882 12.297 1 62.53 117 ARG B O 1
ATOM 2072 N N . GLU B 1 118 ? -13.469 -0.482 12.547 1 61.12 118 GLU B N 1
ATOM 2073 C CA . GLU B 1 118 ? -13.703 0.302 13.75 1 61.12 118 GLU B CA 1
ATOM 2074 C C . GLU B 1 118 ? -14.492 1.569 13.445 1 61.12 118 GLU B C 1
ATOM 2076 O O . GLU B 1 118 ? -15.18 2.109 14.312 1 61.12 118 GLU B O 1
ATOM 2081 N N . ARG B 1 119 ? -14.367 2.002 12.352 1 53.75 119 ARG B N 1
ATOM 2082 C CA . ARG B 1 119 ? -15.094 3.219 12 1 53.75 119 ARG B CA 1
ATOM 2083 C C . ARG B 1 119 ? -16.5 2.895 11.5 1 53.75 119 ARG B C 1
ATOM 2085 O O . ARG B 1 119 ? -17.328 3.789 11.352 1 53.75 119 ARG B O 1
ATOM 2092 N N . ALA B 1 120 ? -16.641 1.612 10.953 1 51.34 120 ALA B N 1
ATOM 2093 C CA . ALA B 1 120 ? -17.828 1.251 10.164 1 51.34 120 ALA B CA 1
ATOM 2094 C C . ALA B 1 120 ? -19.031 0.976 11.07 1 51.34 120 ALA B C 1
ATOM 2096 O O . ALA B 1 120 ? -19.109 -0.086 11.688 1 51.34 120 ALA B O 1
ATOM 2097 N N . ASP B 1 121 ? -19.5 1.906 11.75 1 54.25 121 ASP B N 1
ATOM 2098 C CA . ASP B 1 121 ? -20.875 1.504 12.07 1 54.25 121 ASP B CA 1
ATOM 2099 C C . ASP B 1 121 ? -21.5 0.721 10.922 1 54.25 121 ASP B C 1
ATOM 2101 O O . ASP B 1 121 ? -22.266 -0.216 11.148 1 54.25 121 ASP B O 1
ATOM 2105 N N . GLY B 1 122 ? -21.906 1.347 9.719 1 50.44 122 GLY B N 1
ATOM 2106 C CA . GLY B 1 122 ? -22.781 0.973 8.617 1 50.44 122 GLY B CA 1
ATOM 2107 C C . GLY B 1 122 ? -22.062 0.215 7.516 1 50.44 122 GLY B C 1
ATOM 2108 O O . GLY B 1 122 ? -20.922 -0.221 7.691 1 50.44 122 GLY B O 1
ATOM 2109 N N . ARG B 1 123 ? -22.094 0.641 5.98 1 59.75 123 ARG B N 1
ATOM 2110 C CA . ARG B 1 123 ? -22.125 -0.22 4.801 1 59.75 123 ARG B CA 1
ATOM 2111 C C . ARG B 1 123 ? -20.719 -0.638 4.391 1 59.75 123 ARG B C 1
ATOM 2113 O O . ARG B 1 123 ? -19.766 0.111 4.594 1 59.75 123 ARG B O 1
ATOM 2120 N N . LYS B 1 124 ? -20.406 -1.858 4.074 1 61.41 124 LYS B N 1
ATOM 2121 C CA . LYS B 1 124 ? -19.266 -2.604 3.533 1 61.41 124 LYS B CA 1
ATOM 2122 C C . LYS B 1 124 ? -18.5 -1.766 2.521 1 61.41 124 LYS B C 1
ATOM 2124 O O . LYS B 1 124 ? -17.266 -1.752 2.533 1 61.41 124 LYS B O 1
ATOM 2129 N N . ARG B 1 125 ? -19.219 -0.931 1.856 1 61.88 125 ARG B N 1
ATOM 2130 C CA . ARG B 1 125 ? -18.609 -0.136 0.792 1 61.88 125 ARG B CA 1
ATOM 2131 C C . ARG B 1 125 ? -17.703 0.943 1.365 1 61.88 125 ARG B C 1
ATOM 2133 O O . ARG B 1 125 ? -16.609 1.193 0.834 1 61.88 125 ARG B O 1
ATOM 2140 N N . ARG B 1 126 ? -18.125 1.55 2.41 1 67.56 126 ARG B N 1
ATOM 2141 C CA . ARG B 1 126 ? -17.344 2.621 3.023 1 67.56 126 ARG B CA 1
ATOM 2142 C C . ARG B 1 126 ? -16.078 2.076 3.678 1 67.56 126 ARG B C 1
ATOM 2144 O O . ARG B 1 126 ? -15.016 2.695 3.602 1 67.56 126 ARG B O 1
ATOM 2151 N N . ARG B 1 127 ? -16.172 0.86 4.035 1 76.06 127 ARG B N 1
ATOM 2152 C CA . ARG B 1 127 ? -15.039 0.209 4.688 1 76.06 127 ARG B CA 1
ATOM 2153 C C . ARG B 1 127 ? -13.93 -0.082 3.688 1 76.06 127 ARG B C 1
ATOM 2155 O O . ARG B 1 127 ? -12.75 0.154 3.975 1 76.06 127 ARG B O 1
ATOM 2162 N N . ASP B 1 128 ? -14.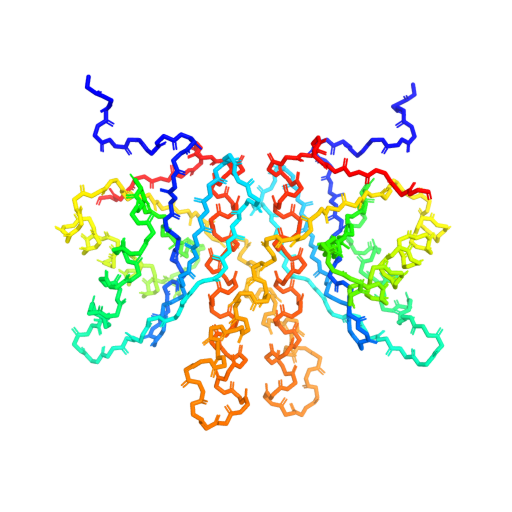305 -0.496 2.549 1 75.81 128 ASP B N 1
ATOM 2163 C CA . ASP B 1 128 ? -13.312 -0.847 1.539 1 75.81 128 ASP B CA 1
ATOM 2164 C C . ASP B 1 128 ? -12.609 0.399 1.003 1 75.81 128 ASP B C 1
ATOM 2166 O O . ASP B 1 128 ? -11.398 0.391 0.79 1 75.81 128 ASP B O 1
ATOM 2170 N N . ALA B 1 129 ? -13.391 1.417 0.888 1 76.5 129 ALA B N 1
ATOM 2171 C CA . ALA B 1 129 ? -12.812 2.674 0.416 1 76.5 129 ALA B CA 1
ATOM 2172 C C . ALA B 1 129 ? -11.828 3.242 1.436 1 76.5 129 ALA B C 1
ATOM 2174 O O . ALA B 1 129 ? -10.75 3.719 1.07 1 76.5 129 ALA B O 1
ATOM 2175 N N . ASP B 1 130 ? -12.164 3.172 2.66 1 79 130 ASP B N 1
ATOM 2176 C CA . ASP B 1 130 ? -11.289 3.639 3.736 1 79 130 ASP B CA 1
ATOM 2177 C C . ASP B 1 130 ? -9.992 2.842 3.775 1 79 130 ASP B C 1
ATOM 2179 O O . ASP B 1 130 ? -8.914 3.414 3.932 1 79 130 ASP B O 1
ATOM 2183 N N . ALA B 1 131 ? -10.141 1.595 3.65 1 80.81 1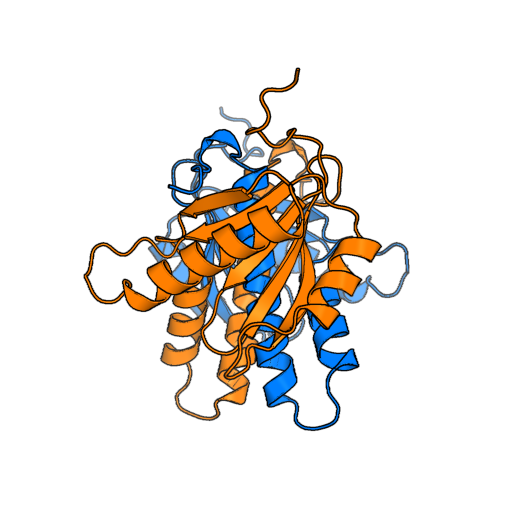31 ALA B N 1
ATOM 2184 C CA . ALA B 1 131 ? -8.977 0.723 3.652 1 80.81 131 ALA B CA 1
ATOM 2185 C C . ALA B 1 131 ? -8.055 1.031 2.473 1 80.81 131 ALA B C 1
ATOM 2187 O O . ALA B 1 131 ? -6.832 1.021 2.611 1 80.81 131 ALA B O 1
ATOM 2188 N N . LEU B 1 132 ? -8.664 1.317 1.365 1 81.69 132 LEU B N 1
ATOM 2189 C CA . LEU B 1 132 ? -7.906 1.643 0.163 1 81.69 132 LEU B CA 1
ATOM 2190 C C . LEU B 1 132 ? -7.078 2.906 0.369 1 81.69 132 LEU B C 1
ATOM 2192 O O . LEU B 1 132 ? -5.883 2.924 0.068 1 81.69 132 LEU B O 1
ATOM 2196 N N . ASP B 1 133 ? -7.668 3.906 0.949 1 80.75 133 ASP B N 1
ATOM 2197 C CA . ASP B 1 133 ? -6.98 5.168 1.197 1 80.75 133 ASP B CA 1
ATOM 2198 C C . ASP B 1 133 ? -5.824 4.98 2.18 1 80.75 133 ASP B C 1
ATOM 2200 O O . ASP B 1 133 ? -4.738 5.527 1.979 1 80.75 133 ASP B O 1
ATOM 2204 N N . ALA B 1 134 ? -6.055 4.254 3.139 1 84.75 134 ALA B N 1
ATOM 2205 C CA . ALA B 1 134 ? -5.016 4.004 4.133 1 84.75 134 ALA B CA 1
ATOM 2206 C C . ALA B 1 134 ? -3.869 3.195 3.537 1 84.75 134 ALA B C 1
ATOM 2208 O O . ALA B 1 134 ? -2.699 3.455 3.832 1 84.75 134 ALA B O 1
ATOM 2209 N N . MET B 1 135 ? -4.227 2.254 2.682 1 85.5 135 MET B N 1
ATOM 2210 C CA . MET B 1 135 ? -3.195 1.447 2.035 1 85.5 135 MET B CA 1
ATOM 2211 C C . MET B 1 135 ? -2.34 2.303 1.105 1 85.5 135 MET B C 1
ATOM 2213 O O . MET B 1 135 ? -1.132 2.086 0.993 1 85.5 135 MET B O 1
ATOM 2217 N N . ALA B 1 136 ? -2.936 3.277 0.476 1 86.06 136 ALA B N 1
ATOM 2218 C CA . ALA B 1 136 ? -2.174 4.195 -0.367 1 86.06 136 ALA B CA 1
ATOM 2219 C C . ALA B 1 136 ? -1.142 4.965 0.453 1 86.06 136 ALA B C 1
ATOM 2221 O O . ALA B 1 136 ? -0 5.141 0.019 1 86.06 136 ALA B O 1
ATOM 2222 N N . ALA B 1 137 ? -1.5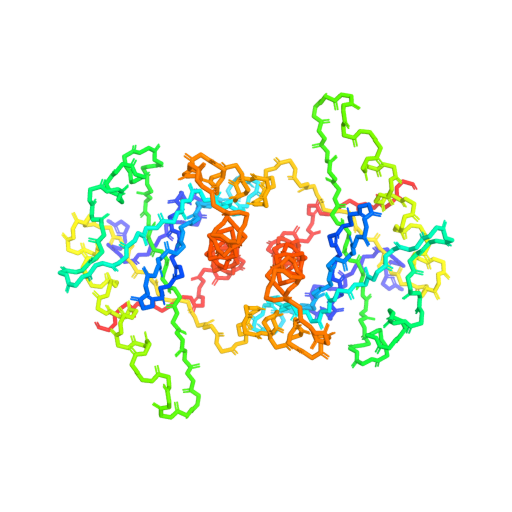07 5.352 1.646 1 88.38 137 ALA B N 1
ATOM 2223 C CA . ALA B 1 137 ? -0.577 6.023 2.549 1 88.38 137 ALA B CA 1
ATOM 2224 C C . ALA B 1 137 ? 0.583 5.105 2.924 1 88.38 137 ALA B C 1
ATOM 2226 O O . ALA B 1 137 ? 1.729 5.551 3.021 1 88.38 137 ALA B O 1
ATOM 2227 N N . ALA B 1 138 ? 0.281 3.844 3.104 1 87.56 138 ALA B N 1
ATOM 2228 C CA . ALA B 1 138 ? 1.328 2.885 3.443 1 87.56 138 ALA B CA 1
ATOM 2229 C C . ALA B 1 138 ? 2.346 2.758 2.312 1 87.56 138 ALA B C 1
ATOM 2231 O O . ALA B 1 138 ? 3.549 2.658 2.559 1 87.56 138 ALA B O 1
ATOM 2232 N N . VAL B 1 139 ? 1.893 2.779 1.12 1 86.19 139 VAL B N 1
ATOM 2233 C CA . VAL B 1 139 ? 2.787 2.717 -0.031 1 86.19 139 VAL B CA 1
ATOM 2234 C C . VAL B 1 139 ? 3.711 3.932 -0.036 1 86.19 139 VAL B C 1
ATOM 2236 O O . VAL B 1 139 ? 4.91 3.805 -0.292 1 86.19 139 VAL B O 1
ATOM 2239 N N . ILE B 1 140 ? 3.213 5.102 0.243 1 85.81 140 ILE B N 1
ATOM 2240 C CA . ILE B 1 140 ? 3.988 6.336 0.287 1 85.81 140 ILE B CA 1
ATOM 2241 C C . ILE B 1 140 ? 5.086 6.219 1.345 1 85.81 140 ILE B C 1
ATOM 2243 O O . ILE B 1 140 ? 6.238 6.57 1.092 1 85.81 140 ILE B O 1
ATOM 2247 N N . VAL B 1 141 ? 4.754 5.695 2.531 1 86.19 141 VAL B N 1
ATOM 2248 C CA . VAL B 1 141 ? 5.723 5.543 3.611 1 86.19 141 VAL B CA 1
ATOM 2249 C C . VAL B 1 141 ? 6.797 4.535 3.203 1 86.19 141 VAL B C 1
ATOM 2251 O O . VAL B 1 141 ? 7.988 4.77 3.416 1 86.19 141 VAL B O 1
ATOM 2254 N N . GLU B 1 142 ? 6.359 3.408 2.629 1 85.75 142 GLU B N 1
ATOM 2255 C CA . GLU B 1 142 ? 7.324 2.402 2.193 1 85.75 142 GLU B CA 1
ATOM 2256 C C . GLU B 1 142 ? 8.289 2.975 1.154 1 85.75 142 GLU B C 1
ATOM 2258 O O . GLU B 1 142 ? 9.477 2.666 1.171 1 85.75 142 GLU B O 1
ATOM 2263 N N . ARG B 1 143 ? 7.801 3.791 0.253 1 83.81 143 ARG B N 1
ATOM 2264 C CA . ARG B 1 143 ? 8.648 4.434 -0.747 1 83.81 143 ARG B CA 1
ATOM 2265 C C . ARG B 1 143 ? 9.688 5.332 -0.088 1 83.81 143 ARG B C 1
ATOM 2267 O O . ARG B 1 143 ? 10.859 5.32 -0.479 1 83.81 143 ARG B O 1
ATOM 2274 N N . TRP B 1 144 ? 9.266 6.102 0.817 1 84.88 144 TRP B N 1
ATOM 2275 C CA . TRP B 1 144 ? 10.203 6.957 1.538 1 84.88 144 TRP B CA 1
ATOM 2276 C C . TRP B 1 144 ? 11.266 6.125 2.248 1 84.88 144 TRP B C 1
ATOM 2278 O O . TRP B 1 144 ? 12.453 6.445 2.193 1 84.88 144 TRP B O 1
ATOM 2288 N N . LEU B 1 145 ? 10.844 5.031 2.947 1 82.75 145 LEU B N 1
ATOM 2289 C CA . LEU B 1 145 ? 11.773 4.164 3.662 1 82.75 145 LEU B CA 1
ATOM 2290 C C . LEU B 1 145 ? 12.82 3.59 2.713 1 82.75 145 LEU B C 1
ATOM 2292 O O . LEU B 1 145 ? 13.977 3.402 3.098 1 82.75 145 LEU B O 1
ATOM 2296 N N . SER B 1 146 ? 12.383 3.338 1.522 1 81.06 146 SER B N 1
ATOM 2297 C CA . SER B 1 146 ? 13.266 2.715 0.539 1 81.06 146 SER B CA 1
ATOM 2298 C C . SER B 1 146 ? 14.281 3.711 -0.002 1 81.06 146 SER B C 1
ATOM 2300 O O . SER B 1 146 ? 15.406 3.336 -0.343 1 81.06 146 SER B O 1
ATOM 2302 N N . ALA B 1 147 ? 13.805 4.977 -0.133 1 81.75 147 ALA B N 1
ATOM 2303 C CA . ALA B 1 147 ? 14.68 5.996 -0.71 1 81.75 147 ALA B CA 1
ATOM 2304 C C . ALA B 1 147 ? 14.414 7.359 -0.085 1 81.75 147 ALA B C 1
ATOM 2306 O O . ALA B 1 147 ? 13.977 8.289 -0.768 1 81.75 147 ALA B O 1
ATOM 2307 N N . PRO B 1 148 ? 14.859 7.527 1.172 1 80.31 148 PRO B N 1
ATOM 2308 C CA . PRO B 1 148 ? 14.578 8.789 1.865 1 80.31 148 PRO B CA 1
ATOM 2309 C C . PRO B 1 148 ? 15.211 9.992 1.18 1 80.31 148 PRO B C 1
ATOM 2311 O O . PRO B 1 148 ? 14.703 11.109 1.286 1 80.31 148 PRO B O 1
ATOM 2314 N N . GLU B 1 149 ? 16.203 9.695 0.423 1 82.5 149 GLU B N 1
ATOM 2315 C CA . GLU B 1 149 ? 16.938 10.781 -0.221 1 82.5 149 GLU B CA 1
ATOM 2316 C C . GLU B 1 149 ? 16.156 11.336 -1.414 1 82.5 149 GLU B C 1
ATOM 2318 O O . GLU B 1 149 ? 16.469 12.422 -1.912 1 82.5 149 GLU B O 1
ATOM 2323 N N . GLN B 1 150 ? 15.172 10.641 -1.894 1 79.31 150 GLN B N 1
ATOM 2324 C CA . GLN B 1 150 ? 14.398 11.078 -3.051 1 79.31 150 GLN B CA 1
ATOM 2325 C C . GLN B 1 150 ? 13.281 12.023 -2.637 1 79.31 150 GLN B C 1
ATOM 2327 O O . GLN B 1 150 ? 12.641 12.648 -3.486 1 79.31 150 GLN B O 1
ATOM 2332 N N . ALA B 1 151 ? 13.078 12.094 -1.331 1 84.94 151 ALA B N 1
ATOM 2333 C CA . ALA B 1 151 ? 12.031 12.992 -0.857 1 84.94 151 ALA B CA 1
ATOM 2334 C C . ALA B 1 151 ? 12.445 14.453 -1.027 1 84.94 151 ALA B C 1
ATOM 2336 O O . ALA B 1 151 ? 13.633 14.773 -0.999 1 84.94 151 ALA B O 1
ATOM 2337 N N . THR B 1 152 ? 11.414 15.234 -1.361 1 86.62 152 THR B N 1
ATOM 2338 C CA . THR B 1 152 ? 11.68 16.656 -1.544 1 86.62 152 THR B CA 1
ATOM 2339 C C . THR B 1 152 ? 11.062 17.469 -0.413 1 86.62 152 THR B C 1
ATOM 2341 O O . THR B 1 152 ? 10.055 17.062 0.167 1 86.62 152 THR B O 1
ATOM 2344 N N . LEU B 1 153 ? 11.703 18.641 -0.168 1 85.12 153 LEU B N 1
ATOM 2345 C CA . LEU B 1 153 ? 11.18 19.531 0.863 1 85.12 153 LEU B CA 1
ATOM 2346 C C . LEU B 1 153 ? 10 20.344 0.336 1 85.12 153 LEU B C 1
ATOM 2348 O O . LEU B 1 153 ? 9.875 20.547 -0.873 1 85.12 153 LEU B O 1
ATOM 2352 N N . LEU B 1 154 ? 9.117 20.672 1.286 1 83.12 154 LEU B N 1
ATOM 2353 C CA . LEU B 1 154 ? 8.023 21.578 0.943 1 83.12 154 LEU B CA 1
ATOM 2354 C C . LEU B 1 154 ? 8.562 22.906 0.452 1 83.12 154 LEU B C 1
ATOM 2356 O O . LEU B 1 154 ? 9.484 23.469 1.047 1 83.12 154 LEU B O 1
ATOM 2360 N N . PRO B 1 155 ? 8.047 23.25 -0.824 1 73.62 155 PRO B N 1
ATOM 2361 C CA . PRO B 1 155 ? 8.516 24.562 -1.292 1 73.62 155 PRO B CA 1
ATOM 2362 C C . PRO B 1 155 ? 8.148 25.703 -0.34 1 73.62 155 PRO B C 1
ATOM 2364 O O . PRO B 1 155 ? 7.145 25.609 0.377 1 73.62 155 PRO B O 1
#

Nearest PDB structures (foldseek):
  1nmn-assembly2_B  TM=8.383E-01  e=2.741E-09  Escherichia coli
  1nu0-assembly2_B  TM=8.290E-01  e=1.456E-08  Escherichia coli
  1nmn-assembly1_A  TM=7.948E-01  e=7.659E-09  Escherichia coli
  1nu0-assembly1_A  TM=7.122E-01  e=5.210E-09  Escherichia coli
  7ess-assembly1_A  TM=7.111E-01  e=1.147E-06  Mycobacterium tuberculosis H37Rv